Protein AF-A0A7M7IT68-F1 (afdb_monomer_lite)

Foldseek 3Di:
DDQDDDDDQDPDLVVNVVVLVVLLVLLVVLLVLLVVVLVVVCVVCVCPDLVNLLVLLLVVLCVPPNPVCCPPPVNVVVSVVSSVVSNVVVCVLCVVVVVLNVVSVVLNVVSVVLSVQSVVLVVCSVPDVPVSSVSSVVSSVVSSVSSVVSVVSVVVNVVSVCVSVVVLPDDDDDDDDDDDDPDCVPPPPPDDDPSVVSVVVVVVVVVVVVVVVVPD

Structure (mmCIF, N/CA/C/O backbone):
data_AF-A0A7M7IT68-F1
#
_entry.id   AF-A0A7M7IT68-F1
#
loop_
_atom_site.group_PDB
_atom_site.id
_atom_site.type_symbol
_atom_site.label_atom_id
_atom_site.label_alt_id
_atom_site.label_comp_id
_atom_site.label_asym_id
_atom_site.label_entity_id
_atom_site.label_seq_id
_atom_site.pdbx_PDB_ins_code
_atom_site.Cartn_x
_atom_site.Cartn_y
_atom_site.Cartn_z
_atom_site.occupancy
_atom_site.B_iso_or_equiv
_atom_site.auth_seq_id
_atom_site.auth_comp_id
_atom_site.auth_asym_id
_atom_site.auth_atom_id
_atom_site.pdbx_PDB_model_num
ATOM 1 N N . MET A 1 1 ? 20.244 3.043 3.346 1.00 40.31 1 MET A N 1
ATOM 2 C CA . MET A 1 1 ? 20.195 2.829 1.882 1.00 40.31 1 MET A CA 1
ATOM 3 C C . MET A 1 1 ? 20.513 4.163 1.219 1.00 40.31 1 MET A C 1
ATOM 5 O O . MET A 1 1 ? 19.883 5.150 1.569 1.00 40.31 1 MET A O 1
ATOM 9 N N . GLY A 1 2 ? 21.568 4.239 0.402 1.00 39.88 2 GLY A N 1
ATOM 10 C CA . GLY A 1 2 ? 22.087 5.508 -0.129 1.00 39.88 2 GLY A CA 1
ATOM 11 C C . GLY A 1 2 ? 21.119 6.202 -1.092 1.00 39.88 2 GLY A C 1
ATOM 12 O O . GLY A 1 2 ? 20.394 5.538 -1.829 1.00 39.88 2 GLY A O 1
ATOM 13 N N . GLN A 1 3 ? 21.121 7.539 -1.100 1.00 41.72 3 GLN A N 1
ATOM 14 C CA . GLN A 1 3 ? 20.363 8.338 -2.065 1.00 41.72 3 GLN A CA 1
ATOM 15 C C . GLN A 1 3 ? 20.833 8.008 -3.489 1.00 41.72 3 GLN A C 1
ATOM 17 O O . GLN A 1 3 ? 21.900 8.440 -3.921 1.00 41.72 3 GLN A O 1
ATOM 22 N N . GLN A 1 4 ? 20.039 7.233 -4.227 1.00 53.50 4 GLN A N 1
ATOM 23 C CA . GLN A 1 4 ? 20.324 6.911 -5.623 1.00 53.50 4 GLN A CA 1
ATOM 24 C C . GLN A 1 4 ? 19.946 8.106 -6.503 1.00 53.50 4 GLN A C 1
ATOM 26 O O . GLN A 1 4 ? 18.771 8.396 -6.736 1.00 53.50 4 GLN A O 1
ATOM 31 N N . GLN A 1 5 ? 20.960 8.833 -6.971 1.00 55.69 5 GLN A N 1
ATOM 32 C CA . GLN A 1 5 ? 20.791 9.878 -7.975 1.00 55.69 5 GLN A CA 1
ATOM 33 C C . GLN A 1 5 ? 20.605 9.249 -9.358 1.00 55.69 5 GLN A C 1
ATOM 35 O O . GLN A 1 5 ? 21.305 8.312 -9.742 1.00 55.69 5 GLN A O 1
ATOM 40 N N . VAL A 1 6 ? 19.667 9.792 -10.136 1.00 64.56 6 VAL A N 1
ATOM 41 C CA . VAL A 1 6 ? 19.455 9.374 -11.523 1.00 64.56 6 VAL A CA 1
ATOM 42 C C . VAL A 1 6 ? 20.652 9.827 -12.358 1.00 64.56 6 VAL A C 1
ATOM 44 O O . VAL A 1 6 ? 20.757 10.998 -12.715 1.00 64.56 6 VAL A O 1
ATOM 47 N N . GLY A 1 7 ? 21.557 8.902 -12.683 1.00 70.81 7 GLY A N 1
ATOM 48 C CA . GLY A 1 7 ? 22.684 9.176 -13.579 1.00 70.81 7 GLY A CA 1
ATOM 49 C C . GLY A 1 7 ? 22.231 9.553 -14.997 1.00 70.81 7 GLY A C 1
ATOM 50 O O . GLY A 1 7 ? 21.083 9.307 -15.390 1.00 70.81 7 GLY A O 1
ATOM 51 N N . ARG A 1 8 ? 23.135 10.126 -15.801 1.00 80.31 8 ARG A N 1
ATOM 52 C CA . ARG A 1 8 ? 22.870 10.472 -17.211 1.00 80.31 8 ARG A CA 1
ATOM 53 C C . ARG A 1 8 ? 22.383 9.241 -17.993 1.00 80.31 8 ARG A C 1
ATOM 55 O O . ARG A 1 8 ? 22.821 8.127 -17.731 1.00 80.31 8 ARG A O 1
ATOM 62 N N . MET A 1 9 ? 21.469 9.439 -18.948 1.00 84.19 9 MET A N 1
ATOM 63 C CA . MET A 1 9 ? 20.990 8.355 -19.817 1.00 84.19 9 MET A CA 1
ATOM 64 C C . MET A 1 9 ? 22.173 7.730 -20.583 1.00 84.19 9 MET A C 1
ATOM 66 O O . MET A 1 9 ? 22.891 8.486 -21.248 1.00 84.19 9 MET A O 1
ATOM 70 N N . PRO A 1 10 ? 22.372 6.398 -20.533 1.00 83.62 10 PRO A N 1
ATOM 71 C CA . PRO A 1 10 ? 23.455 5.741 -21.259 1.00 83.62 10 PRO A CA 1
ATOM 72 C C . PRO A 1 10 ? 23.359 5.976 -22.766 1.00 83.62 10 PRO A C 1
ATOM 74 O O . PRO A 1 10 ? 22.265 5.940 -23.328 1.00 83.62 10 PRO A O 1
ATOM 77 N N . GLN A 1 11 ? 24.489 6.221 -23.434 1.00 79.69 11 GLN A N 1
ATOM 78 C CA . GLN A 1 11 ? 24.533 6.468 -24.884 1.00 79.69 11 GLN A CA 1
ATOM 7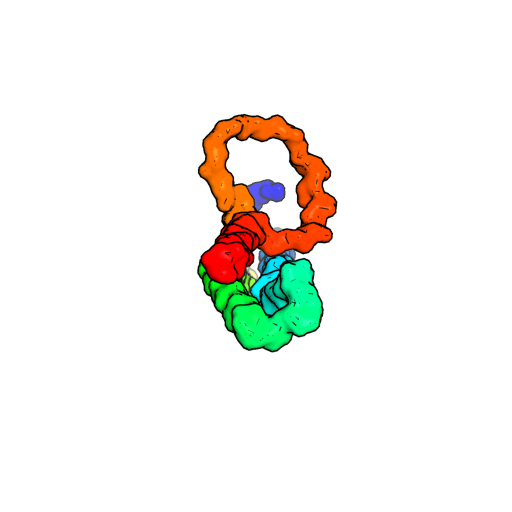9 C C . GLN A 1 11 ? 24.634 5.179 -25.704 1.00 79.69 11 GLN A C 1
ATOM 81 O O . GLN A 1 11 ? 24.017 5.085 -26.764 1.00 79.69 11 GLN A O 1
ATOM 86 N N . ASN A 1 12 ? 25.303 4.162 -25.170 1.00 84.19 12 ASN A N 1
ATOM 87 C CA . ASN A 1 12 ? 25.552 2.901 -25.863 1.00 84.19 12 ASN A CA 1
ATOM 88 C C . ASN A 1 12 ? 24.394 1.918 -25.637 1.00 84.19 12 ASN A C 1
ATOM 90 O O . ASN A 1 12 ? 23.742 1.956 -24.593 1.00 84.19 12 ASN A O 1
ATOM 94 N N . SER A 1 13 ? 24.132 1.044 -26.611 1.00 81.25 13 SER A N 1
ATOM 95 C CA . SER A 1 13 ? 23.022 0.078 -26.580 1.00 81.25 13 SER A CA 1
ATOM 96 C C . SER A 1 13 ? 23.133 -0.927 -25.430 1.00 81.25 13 SER A C 1
ATOM 98 O O . SER A 1 13 ? 22.141 -1.188 -24.755 1.00 81.25 13 SER A O 1
ATOM 100 N N . GLU A 1 14 ? 24.333 -1.441 -25.176 1.00 84.69 14 GLU A N 1
ATOM 101 C CA . GLU A 1 14 ? 24.611 -2.393 -24.095 1.00 84.69 14 GLU A CA 1
ATOM 102 C C . GLU A 1 14 ? 24.388 -1.768 -22.711 1.00 84.69 14 GLU A C 1
ATOM 104 O O . GLU A 1 14 ? 23.575 -2.253 -21.929 1.00 84.69 14 GLU A O 1
ATOM 109 N N . ALA A 1 15 ? 24.984 -0.601 -22.454 1.00 86.25 15 ALA A N 1
ATOM 110 C CA . ALA A 1 15 ? 24.785 0.131 -21.201 1.00 86.25 15 ALA A CA 1
ATOM 111 C C . ALA A 1 15 ? 23.318 0.563 -20.988 1.00 86.25 15 ALA A C 1
ATOM 113 O O . ALA A 1 15 ? 22.825 0.625 -19.862 1.00 86.25 15 ALA A O 1
ATOM 114 N N . LEU A 1 16 ? 22.590 0.859 -22.071 1.00 86.81 16 LEU A N 1
ATOM 115 C CA . LEU A 1 16 ? 21.158 1.154 -22.014 1.00 86.81 16 LEU A CA 1
ATOM 116 C C . LEU A 1 16 ? 20.341 -0.077 -21.591 1.00 86.81 16 LEU A C 1
ATOM 118 O O . LEU A 1 16 ? 19.322 0.068 -20.915 1.00 86.81 16 LEU A O 1
ATOM 122 N N . TYR A 1 17 ? 20.792 -1.274 -21.964 1.00 85.12 17 TYR A N 1
ATOM 123 C CA . TYR A 1 17 ? 20.152 -2.530 -21.597 1.00 85.12 17 TYR A CA 1
ATOM 124 C C . TYR A 1 17 ? 20.413 -2.921 -20.139 1.00 85.12 17 TYR A C 1
ATOM 126 O O . TYR A 1 17 ? 19.484 -3.321 -19.434 1.00 85.12 17 TYR A O 1
ATOM 134 N N . GLU A 1 18 ? 21.638 -2.736 -19.657 1.00 89.62 18 GLU A N 1
ATOM 135 C CA . GLU A 1 18 ? 21.957 -2.911 -18.237 1.00 89.62 18 GLU A CA 1
ATOM 136 C C . GLU A 1 18 ? 21.134 -1.969 -17.356 1.00 89.62 18 GLU A C 1
ATOM 138 O O . GLU A 1 18 ? 20.541 -2.391 -16.361 1.00 89.62 18 GLU A O 1
ATOM 143 N N . GLU A 1 19 ? 21.023 -0.699 -17.756 1.00 90.69 19 GLU A N 1
ATOM 144 C CA . GLU A 1 19 ? 20.200 0.269 -17.035 1.00 90.69 19 GLU A CA 1
ATOM 145 C C . GLU A 1 19 ? 18.711 -0.096 -17.102 1.00 90.69 19 GLU A C 1
ATOM 147 O O . GLU A 1 19 ? 17.998 0.084 -16.116 1.00 90.69 19 GLU A O 1
ATOM 152 N N . TRP A 1 20 ? 18.222 -0.657 -18.215 1.00 91.94 20 TRP A N 1
ATOM 153 C CA . TRP A 1 20 ? 16.855 -1.185 -18.293 1.00 91.94 20 TRP A CA 1
ATOM 154 C C . TRP A 1 20 ? 16.610 -2.306 -17.285 1.00 91.94 20 TRP A C 1
ATOM 156 O O . TRP A 1 20 ? 15.636 -2.222 -16.536 1.00 91.94 20 TRP A O 1
ATOM 166 N N . ARG A 1 21 ? 17.510 -3.294 -17.191 1.00 91.38 21 ARG A N 1
ATOM 167 C CA . ARG A 1 21 ? 17.409 -4.370 -16.188 1.00 91.38 21 ARG A CA 1
ATOM 168 C C . ARG A 1 21 ? 17.412 -3.812 -14.766 1.00 91.38 21 ARG A C 1
ATOM 170 O O . ARG A 1 21 ? 16.607 -4.230 -13.938 1.00 91.38 21 ARG A O 1
ATOM 177 N N . ARG A 1 22 ? 18.274 -2.830 -14.491 1.00 92.94 22 ARG A N 1
ATOM 178 C CA . ARG A 1 22 ? 18.351 -2.170 -13.182 1.00 92.94 22 ARG A CA 1
ATOM 179 C C . ARG A 1 22 ? 17.056 -1.436 -12.829 1.00 92.94 22 ARG A C 1
ATOM 181 O O . ARG A 1 22 ? 16.539 -1.585 -11.728 1.00 92.94 22 ARG A O 1
ATOM 188 N N . VAL A 1 23 ? 16.499 -0.680 -13.773 1.00 93.69 23 VAL A N 1
ATOM 189 C CA . VAL A 1 23 ? 15.226 0.033 -13.585 1.00 93.69 23 VAL A CA 1
ATOM 190 C C . VAL A 1 23 ? 14.055 -0.934 -13.438 1.00 93.69 23 VAL A C 1
ATOM 192 O O . VAL A 1 23 ? 13.145 -0.664 -12.657 1.00 93.69 23 VAL A O 1
ATOM 195 N N . LEU A 1 24 ? 14.075 -2.063 -14.146 1.00 94.25 24 LEU A N 1
ATOM 196 C CA . LEU A 1 24 ? 13.080 -3.117 -13.983 1.00 94.25 24 LEU A CA 1
ATOM 197 C C . LEU A 1 24 ? 13.146 -3.730 -12.577 1.00 94.25 24 LEU A C 1
ATOM 199 O O . LEU A 1 24 ? 12.108 -3.870 -11.934 1.00 94.25 24 LEU A O 1
ATOM 203 N N . HIS A 1 25 ? 14.351 -4.007 -12.072 1.00 94.56 25 HIS A N 1
ATOM 204 C CA . HIS A 1 25 ? 14.564 -4.470 -10.700 1.00 94.56 25 HIS A CA 1
ATOM 205 C C . HIS A 1 25 ? 14.023 -3.470 -9.669 1.00 94.56 25 HIS A C 1
ATOM 207 O O . HIS A 1 25 ? 13.220 -3.837 -8.818 1.00 94.56 25 HIS A O 1
ATOM 213 N N . TRP A 1 26 ? 14.365 -2.187 -9.790 1.00 94.62 26 TRP A N 1
ATOM 214 C CA . TRP A 1 26 ? 13.827 -1.148 -8.906 1.00 94.62 26 TRP A CA 1
ATOM 215 C C . TRP A 1 26 ? 12.315 -0.992 -9.001 1.00 94.62 26 TRP A C 1
ATOM 217 O O . TRP A 1 26 ? 11.647 -0.725 -8.007 1.00 94.62 26 TRP A O 1
ATOM 227 N N . SER A 1 27 ? 11.755 -1.158 -10.195 1.00 94.75 27 SER A N 1
ATOM 228 C CA . SER A 1 27 ? 10.309 -1.165 -10.362 1.00 94.75 27 SER A CA 1
ATOM 229 C C . SER A 1 27 ? 9.660 -2.316 -9.595 1.00 94.75 27 SER A C 1
ATOM 231 O O . SER A 1 27 ? 8.569 -2.116 -9.071 1.00 94.75 27 SER A O 1
ATOM 233 N N . ALA A 1 28 ? 10.290 -3.492 -9.551 1.00 94.69 28 ALA A N 1
ATOM 234 C CA . ALA A 1 28 ? 9.817 -4.621 -8.754 1.00 94.69 28 ALA A CA 1
ATOM 235 C C . ALA A 1 28 ? 9.994 -4.362 -7.249 1.00 94.69 28 ALA A C 1
ATOM 237 O O . ALA A 1 28 ? 9.111 -4.687 -6.467 1.00 94.69 28 ALA A O 1
ATOM 238 N N . GLU A 1 29 ? 11.077 -3.698 -6.840 1.00 93.94 29 GLU A N 1
ATOM 239 C CA . GLU A 1 29 ? 11.296 -3.309 -5.441 1.00 93.94 29 GLU A CA 1
ATOM 240 C C . GLU A 1 29 ? 10.216 -2.346 -4.925 1.00 93.94 29 GLU A C 1
ATOM 242 O O . GLU A 1 29 ? 9.766 -2.472 -3.788 1.00 93.94 29 GLU A O 1
ATOM 247 N N . VAL A 1 30 ? 9.761 -1.396 -5.751 1.00 93.06 30 VAL A N 1
ATOM 248 C CA . VAL A 1 30 ? 8.626 -0.529 -5.390 1.00 93.06 30 VAL A CA 1
ATOM 249 C C . VAL A 1 30 ? 7.366 -1.359 -5.140 1.00 93.06 30 VAL A C 1
ATOM 251 O O . VAL A 1 30 ? 6.699 -1.099 -4.146 1.00 93.06 30 VAL A O 1
ATOM 254 N N . LEU A 1 31 ? 7.070 -2.341 -6.001 1.00 93.88 31 LEU A N 1
ATOM 255 C CA . LEU A 1 31 ? 5.903 -3.220 -5.853 1.00 93.88 31 LEU A CA 1
ATOM 256 C C . LEU A 1 31 ? 5.986 -4.073 -4.585 1.00 93.88 31 LEU A C 1
ATOM 258 O O . LEU A 1 31 ? 5.043 -4.091 -3.805 1.00 93.88 31 LEU A O 1
ATOM 262 N N . ALA A 1 32 ? 7.137 -4.699 -4.330 1.00 91.81 32 ALA A N 1
ATOM 263 C CA . ALA A 1 32 ? 7.341 -5.499 -3.124 1.00 91.81 32 ALA A CA 1
ATOM 264 C C . ALA A 1 32 ? 7.109 -4.669 -1.850 1.00 91.81 32 ALA A C 1
ATOM 266 O O . ALA A 1 32 ? 6.388 -5.086 -0.956 1.00 91.81 32 ALA A O 1
ATOM 267 N N . ARG A 1 33 ? 7.639 -3.439 -1.800 1.00 90.12 33 ARG A N 1
ATOM 268 C CA . ARG A 1 33 ? 7.446 -2.547 -0.645 1.00 90.12 33 ARG A CA 1
ATOM 269 C C . ARG A 1 33 ? 5.994 -2.112 -0.450 1.00 90.12 33 ARG A C 1
ATOM 271 O O . ARG A 1 33 ? 5.603 -1.854 0.685 1.00 90.12 33 ARG A O 1
ATOM 278 N N . THR A 1 34 ? 5.230 -1.934 -1.529 1.00 88.44 34 THR A N 1
ATOM 279 C CA . THR A 1 34 ? 3.803 -1.608 -1.410 1.00 88.44 34 THR A CA 1
ATOM 280 C C . THR A 1 34 ? 3.000 -2.820 -0.953 1.00 88.44 34 THR A C 1
ATOM 282 O O . THR A 1 34 ? 2.157 -2.663 -0.080 1.00 88.44 34 THR A O 1
ATOM 285 N N . ASP A 1 35 ? 3.314 -4.016 -1.455 1.00 84.69 35 ASP A N 1
ATOM 286 C CA . ASP A 1 35 ? 2.642 -5.259 -1.059 1.00 84.69 35 ASP A CA 1
ATOM 287 C C . ASP A 1 35 ? 2.925 -5.611 0.412 1.00 84.69 35 ASP A C 1
ATOM 289 O O . ASP A 1 35 ? 2.001 -5.912 1.165 1.00 84.69 35 ASP A O 1
ATOM 293 N N . ASP A 1 36 ? 4.177 -5.477 0.860 1.00 82.81 36 ASP A N 1
ATOM 294 C CA . ASP A 1 36 ? 4.550 -5.669 2.267 1.00 82.81 36 ASP A CA 1
ATOM 295 C C . ASP A 1 36 ? 3.780 -4.713 3.193 1.00 82.81 36 ASP A C 1
ATOM 297 O O . ASP A 1 36 ? 3.364 -5.098 4.285 1.00 82.81 36 ASP A O 1
ATOM 301 N N . ASN A 1 37 ? 3.567 -3.461 2.764 1.00 79.00 37 ASN A N 1
ATOM 302 C CA . ASN A 1 37 ? 2.818 -2.489 3.556 1.00 79.00 37 ASN A CA 1
ATOM 303 C C . ASN A 1 37 ? 1.337 -2.863 3.683 1.00 79.00 37 ASN A C 1
ATOM 305 O O . ASN A 1 37 ? 0.792 -2.708 4.772 1.00 79.00 37 ASN A O 1
ATOM 309 N N . ILE A 1 38 ? 0.721 -3.374 2.612 1.00 72.25 38 ILE A N 1
ATOM 310 C CA . ILE A 1 38 ? -0.665 -3.862 2.628 1.00 72.25 38 ILE A CA 1
ATOM 311 C C . ILE A 1 38 ? -0.797 -5.009 3.637 1.00 72.25 38 ILE A C 1
ATOM 313 O O . ILE A 1 38 ? -1.638 -4.952 4.529 1.00 72.25 38 ILE A O 1
ATOM 317 N N . LEU A 1 39 ? 0.098 -5.999 3.571 1.00 67.69 39 LEU A N 1
ATOM 318 C CA . LEU A 1 39 ? 0.079 -7.146 4.486 1.00 67.69 39 LEU A CA 1
ATOM 319 C C . LEU A 1 39 ? 0.290 -6.742 5.954 1.00 67.69 39 LEU A C 1
ATOM 321 O O . LEU A 1 39 ? -0.351 -7.285 6.857 1.00 67.69 39 LEU A O 1
ATOM 325 N N . GLU A 1 40 ? 1.196 -5.797 6.214 1.00 75.00 40 GLU A N 1
ATOM 326 C CA . GLU A 1 40 ? 1.436 -5.294 7.569 1.00 75.00 40 GLU A CA 1
ATOM 327 C C . GLU A 1 40 ? 0.241 -4.486 8.101 1.00 75.00 40 GLU A C 1
ATOM 329 O O . GLU A 1 40 ? -0.034 -4.519 9.301 1.00 75.00 40 GLU A O 1
ATOM 334 N N . GLU A 1 41 ? -0.464 -3.753 7.236 1.00 73.94 41 GLU A N 1
ATOM 335 C CA . GLU A 1 41 ? -1.636 -2.966 7.622 1.00 73.94 41 GLU A CA 1
ATOM 336 C C . GLU A 1 41 ? -2.841 -3.847 7.949 1.00 73.94 41 GLU A C 1
ATOM 338 O O . GLU A 1 41 ? -3.399 -3.690 9.039 1.00 73.94 41 GLU A O 1
ATOM 343 N N . ASP A 1 42 ? -3.142 -4.838 7.103 1.00 68.38 42 ASP A N 1
ATOM 344 C CA . ASP A 1 42 ? -4.204 -5.820 7.351 1.00 68.38 42 ASP A CA 1
ATOM 345 C C . ASP A 1 42 ? -3.995 -6.501 8.716 1.00 68.38 42 ASP A C 1
ATOM 347 O O . ASP A 1 42 ? -4.906 -6.594 9.545 1.00 68.38 42 ASP A O 1
ATOM 351 N N . SER A 1 43 ? -2.752 -6.905 9.002 1.00 71.44 43 SER A N 1
ATOM 352 C CA . SER A 1 43 ? -2.362 -7.479 10.293 1.00 71.44 43 SER A CA 1
ATOM 353 C C . SER A 1 43 ? -2.528 -6.484 11.450 1.00 71.44 43 SER A C 1
ATOM 355 O O . SER A 1 43 ? -3.131 -6.810 12.474 1.00 71.44 43 SER A O 1
ATOM 357 N N . PHE A 1 44 ? -2.064 -5.241 11.286 1.00 72.25 44 PHE A N 1
ATOM 358 C CA . PHE A 1 44 ? -2.175 -4.198 12.310 1.00 72.25 44 PHE A CA 1
ATOM 359 C C . PHE A 1 44 ? -3.632 -3.844 12.647 1.00 72.25 44 PHE A C 1
ATOM 361 O O . PHE A 1 44 ? -3.934 -3.524 13.800 1.00 72.25 44 PHE A O 1
ATOM 368 N N . LEU A 1 45 ? -4.536 -3.880 11.663 1.00 69.12 45 LEU A N 1
ATOM 369 C CA . LEU A 1 45 ? -5.951 -3.549 11.841 1.00 69.12 45 LEU A CA 1
ATOM 370 C C . LEU A 1 45 ? -6.813 -4.711 12.338 1.00 69.12 45 LEU A C 1
ATOM 372 O O . LEU A 1 45 ? -7.877 -4.456 12.908 1.00 69.12 45 LEU A O 1
ATOM 376 N N . THR A 1 46 ? -6.355 -5.954 12.189 1.00 69.12 46 THR A N 1
ATOM 377 C CA . THR A 1 46 ? -7.111 -7.154 12.586 1.00 69.12 46 THR A CA 1
ATOM 378 C C . THR A 1 46 ? -7.569 -7.100 14.051 1.00 69.12 46 THR A C 1
ATOM 380 O O . THR A 1 46 ? -8.695 -7.465 14.374 1.00 69.12 46 THR A O 1
ATOM 383 N N . ASP A 1 47 ? -6.758 -6.554 14.959 1.00 67.75 47 ASP A N 1
ATOM 384 C CA . ASP A 1 47 ? -7.093 -6.470 16.392 1.00 67.75 47 ASP A CA 1
ATOM 385 C C . ASP A 1 47 ? -8.246 -5.513 16.746 1.00 67.75 47 ASP A C 1
ATOM 387 O O . ASP A 1 47 ? -8.668 -5.434 17.916 1.00 67.75 47 ASP A O 1
ATOM 391 N N . TYR A 1 48 ? -8.726 -4.770 15.752 1.00 69.25 48 TYR A N 1
ATOM 392 C CA . TYR A 1 48 ? -9.627 -3.630 15.882 1.00 69.25 48 TYR A CA 1
ATOM 393 C C . TYR A 1 48 ? -10.861 -3.731 15.003 1.00 69.25 48 TYR A C 1
ATOM 395 O O . TYR A 1 48 ? -11.613 -2.760 14.875 1.00 69.25 48 TYR A O 1
ATOM 403 N N . ASP A 1 49 ? -11.082 -4.906 14.424 1.00 73.12 49 ASP A N 1
ATOM 404 C CA . ASP A 1 49 ? -12.329 -5.202 13.757 1.00 73.12 49 ASP A CA 1
ATOM 405 C C . ASP A 1 49 ? -13.521 -5.115 14.746 1.00 73.12 49 ASP A C 1
ATOM 407 O O . ASP A 1 49 ? -13.395 -5.134 15.982 1.00 73.12 49 ASP A O 1
ATOM 411 N N . CYS A 1 50 ? -14.723 -4.977 14.190 1.00 76.50 50 CYS A N 1
ATOM 412 C CA . CYS A 1 50 ? -15.944 -4.822 14.977 1.00 76.50 50 CYS A CA 1
ATOM 413 C C . CYS A 1 50 ? -16.268 -6.036 15.865 1.00 76.50 50 CYS A C 1
ATOM 415 O O . CYS A 1 50 ? -16.984 -5.860 16.861 1.00 76.50 50 CYS A O 1
ATOM 417 N N . GLU A 1 51 ? -15.787 -7.225 15.498 1.00 83.62 51 GLU A N 1
ATOM 418 C CA . GLU A 1 51 ? -16.074 -8.509 16.144 1.00 83.62 51 GLU A CA 1
ATOM 419 C C . GLU A 1 51 ? -15.152 -8.728 17.349 1.00 83.62 51 GLU A C 1
ATOM 421 O O . GLU A 1 51 ? -15.622 -9.019 18.444 1.00 83.62 51 GLU A O 1
ATOM 426 N N . LYS A 1 52 ? -13.856 -8.459 17.204 1.00 81.94 52 LYS A N 1
ATOM 427 C CA . LYS A 1 52 ? -12.838 -8.436 18.255 1.00 81.94 52 LYS A CA 1
ATOM 428 C C . LYS A 1 52 ? -13.124 -7.354 19.279 1.00 81.94 52 LYS A C 1
ATOM 430 O O . LYS A 1 52 ? -12.956 -7.604 20.469 1.00 81.94 52 LYS A O 1
ATOM 435 N N . ILE A 1 53 ? -13.578 -6.167 18.860 1.00 82.31 53 ILE A N 1
ATOM 436 C CA . ILE A 1 53 ? -14.050 -5.146 19.810 1.00 82.31 53 ILE A CA 1
ATOM 437 C C . ILE A 1 53 ? -15.246 -5.681 20.603 1.00 82.31 53 ILE A C 1
ATOM 439 O O . ILE A 1 53 ? -15.288 -5.490 21.815 1.00 82.31 53 ILE A O 1
ATOM 443 N N . ALA A 1 54 ? -16.204 -6.342 19.946 1.00 85.81 54 ALA A N 1
ATOM 444 C CA . ALA A 1 54 ? -17.363 -6.901 20.636 1.00 85.81 54 ALA A CA 1
ATOM 445 C C . ALA A 1 54 ? -16.945 -7.973 21.650 1.00 85.81 54 ALA A C 1
ATOM 447 O O . ALA A 1 54 ? -17.257 -7.811 22.825 1.00 85.81 54 ALA A O 1
ATOM 448 N N . ALA A 1 55 ? -16.150 -8.958 21.224 1.00 87.06 55 ALA A N 1
ATOM 449 C CA . ALA A 1 55 ? -15.632 -10.023 22.077 1.00 87.06 55 ALA A CA 1
ATOM 450 C C . ALA A 1 55 ? -14.851 -9.473 23.280 1.00 87.06 55 ALA A C 1
ATOM 452 O O . ALA A 1 55 ? -15.112 -9.861 24.409 1.00 87.06 55 ALA A O 1
ATOM 453 N N . LYS A 1 56 ? -13.971 -8.482 23.074 1.00 85.00 56 LYS A N 1
ATOM 454 C CA . LYS A 1 56 ? -13.222 -7.839 24.171 1.00 85.00 56 LYS A CA 1
ATOM 455 C C . LYS A 1 56 ? -14.137 -7.155 25.188 1.00 85.00 56 LYS A C 1
ATOM 457 O O . LYS A 1 56 ? -13.835 -7.171 26.377 1.00 85.00 56 LYS A O 1
ATOM 462 N N . VAL A 1 57 ? -15.214 -6.508 2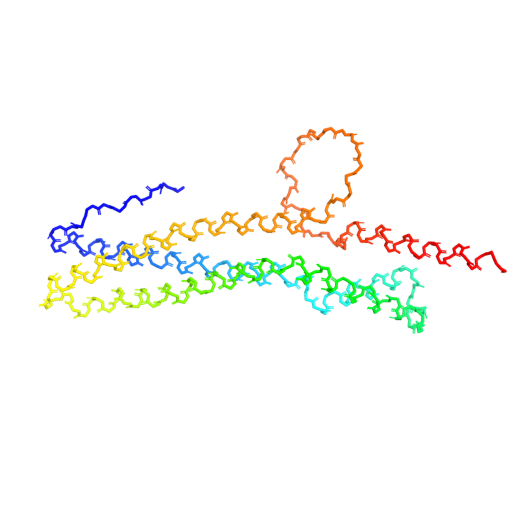4.733 1.00 85.75 57 VAL A N 1
ATOM 463 C CA . VAL A 1 57 ? -16.177 -5.862 25.638 1.00 85.75 57 VAL A CA 1
ATOM 464 C C . VAL A 1 57 ? -17.033 -6.899 26.359 1.00 85.75 57 VAL A C 1
ATOM 466 O O . VAL A 1 57 ? -17.330 -6.701 27.532 1.00 85.75 57 VAL A O 1
ATOM 469 N N . ASP A 1 58 ? -17.396 -7.994 25.695 1.00 86.12 58 ASP A N 1
ATOM 470 C CA . ASP A 1 58 ? -18.177 -9.077 26.296 1.00 86.12 58 ASP A CA 1
ATOM 471 C C . ASP A 1 58 ? -17.362 -9.826 27.357 1.00 86.12 58 ASP A C 1
ATOM 473 O O . ASP A 1 58 ? -17.818 -9.959 28.492 1.00 86.12 58 ASP A O 1
ATOM 477 N N . ASP A 1 59 ? -16.112 -10.181 27.051 1.00 86.25 59 ASP A N 1
ATOM 478 C CA . ASP A 1 59 ? -15.176 -10.771 28.013 1.00 86.25 59 ASP A CA 1
ATOM 479 C C . ASP A 1 59 ? -14.949 -9.840 29.213 1.00 86.25 59 ASP A C 1
ATOM 481 O O . ASP A 1 59 ? -14.964 -10.270 30.367 1.00 86.25 59 ASP A O 1
ATOM 485 N N . TRP A 1 60 ? -14.770 -8.539 28.957 1.00 87.69 60 TRP A N 1
ATOM 486 C CA . TRP A 1 60 ? -14.641 -7.537 30.015 1.00 87.69 60 TRP A CA 1
ATOM 487 C C . TRP A 1 60 ? -15.905 -7.444 30.873 1.00 87.69 60 TRP A C 1
ATOM 489 O O . TRP A 1 60 ? -15.806 -7.366 32.098 1.00 87.69 60 TRP A O 1
ATOM 499 N N . LEU A 1 61 ? -17.091 -7.476 30.260 1.00 84.12 61 LEU A N 1
ATOM 500 C CA . LEU A 1 61 ? -18.350 -7.437 30.994 1.00 84.12 61 LEU A CA 1
ATOM 501 C C . LEU A 1 61 ? -18.456 -8.649 31.925 1.00 84.12 61 LEU A C 1
ATOM 503 O O . LEU A 1 61 ? -18.691 -8.475 33.121 1.00 84.12 61 LEU A O 1
ATOM 507 N N . VAL A 1 62 ? -18.197 -9.851 31.403 1.00 85.44 62 VAL A N 1
ATOM 508 C CA . VAL A 1 62 ? -18.193 -11.099 32.179 1.00 85.44 62 VAL A CA 1
ATOM 509 C C . VAL A 1 62 ? -17.208 -11.024 33.347 1.00 85.44 62 VAL A C 1
ATOM 511 O O . VAL A 1 62 ? -17.559 -11.400 34.463 1.00 85.44 62 VAL A O 1
ATOM 514 N N . GLN A 1 63 ? -16.008 -10.475 33.148 1.00 83.25 63 GLN A N 1
ATOM 515 C CA . GLN A 1 63 ? -15.026 -10.311 34.229 1.00 83.25 63 GLN A CA 1
ATOM 516 C C . GLN A 1 63 ? -15.489 -9.347 35.332 1.00 83.25 63 GLN A C 1
ATOM 518 O O . GLN A 1 63 ? -15.139 -9.530 36.497 1.00 83.25 63 GLN A O 1
ATOM 523 N N . VAL A 1 64 ? -16.255 -8.309 34.986 1.00 80.56 64 VAL A N 1
ATOM 524 C CA . VAL A 1 64 ? -16.674 -7.264 35.934 1.00 80.56 64 VAL A CA 1
ATOM 525 C C . VAL A 1 64 ? -17.935 -7.646 36.709 1.00 80.56 64 VAL A C 1
ATOM 527 O O . VAL A 1 64 ? -18.036 -7.335 37.902 1.00 80.56 64 VAL A O 1
ATOM 530 N N . VAL A 1 65 ? -18.914 -8.268 36.046 1.00 80.00 65 VAL A N 1
ATOM 531 C CA . VAL A 1 65 ? -20.224 -8.572 36.651 1.00 80.00 65 VAL A CA 1
ATOM 532 C C . VAL A 1 65 ? -20.469 -10.062 36.885 1.00 80.00 65 VAL A C 1
ATOM 534 O O . VAL A 1 65 ? -21.347 -10.398 37.669 1.00 80.00 65 VAL A O 1
ATOM 537 N N . GLY A 1 66 ? -19.660 -10.945 36.299 1.00 82.50 66 GLY A N 1
ATOM 538 C CA . GLY A 1 66 ? -19.866 -12.393 36.316 1.00 82.50 66 GLY A CA 1
ATOM 539 C C . GLY A 1 66 ? -20.826 -12.859 35.217 1.00 82.50 66 GLY A C 1
ATOM 540 O O . GLY A 1 66 ? -21.702 -12.111 34.784 1.00 82.50 66 GLY A O 1
ATOM 541 N N . GLU A 1 67 ? -20.681 -14.112 34.776 1.00 82.75 67 GLU A N 1
ATOM 542 C CA . GLU A 1 67 ? -21.482 -14.694 33.681 1.00 82.75 67 GLU A CA 1
ATOM 543 C C . GLU A 1 67 ? -22.992 -14.602 33.934 1.00 82.75 67 GLU A C 1
ATOM 545 O O . GLU A 1 67 ? -23.738 -14.188 33.054 1.00 82.75 67 GLU A O 1
ATOM 550 N N . ALA A 1 68 ? -23.439 -14.913 35.155 1.00 80.12 68 ALA A N 1
ATOM 551 C CA . ALA A 1 68 ? -24.862 -14.936 35.506 1.00 80.12 68 ALA A CA 1
ATOM 552 C C . ALA A 1 68 ? -25.547 -13.562 35.394 1.00 80.12 68 ALA A C 1
ATOM 554 O O . ALA A 1 68 ? -26.751 -13.484 35.146 1.00 80.12 68 ALA A O 1
ATOM 555 N N . ASP A 1 69 ? -24.786 -12.481 35.575 1.00 79.12 69 ASP A N 1
ATOM 556 C CA . ASP A 1 69 ? -25.311 -11.121 35.533 1.00 79.12 69 ASP A CA 1
ATOM 557 C C . ASP A 1 69 ? -25.062 -10.437 34.185 1.00 79.12 69 ASP A C 1
ATOM 559 O O . ASP A 1 69 ? -25.783 -9.495 33.859 1.00 79.12 69 ASP A O 1
ATOM 563 N N . ALA A 1 70 ? -24.103 -10.899 33.377 1.00 81.69 70 ALA A N 1
ATOM 564 C CA . ALA A 1 70 ? -23.741 -10.280 32.099 1.00 81.69 70 ALA A CA 1
ATOM 565 C C . ALA A 1 70 ? -24.926 -10.176 31.119 1.00 81.69 70 ALA A C 1
ATOM 567 O O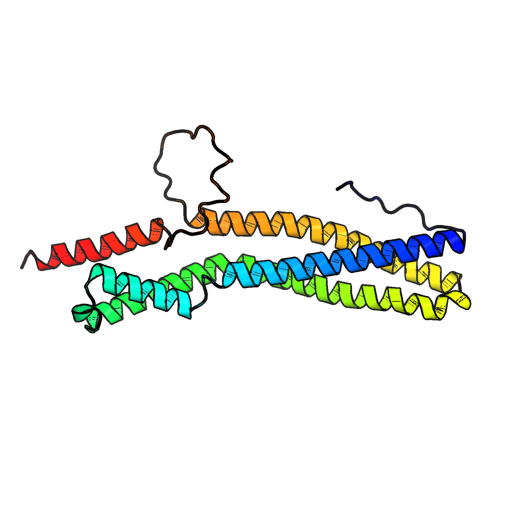 . ALA A 1 70 ? -25.037 -9.189 30.390 1.00 81.69 70 ALA A O 1
ATOM 568 N N . ASP A 1 71 ? -25.855 -11.131 31.157 1.00 85.69 71 ASP A N 1
ATOM 569 C CA . ASP A 1 71 ? -27.038 -11.157 30.287 1.00 85.69 71 ASP A CA 1
ATOM 570 C C . ASP A 1 71 ? -28.175 -10.237 30.751 1.00 85.69 71 ASP A C 1
ATOM 572 O O . ASP A 1 71 ? -29.168 -10.056 30.040 1.00 85.69 71 ASP A O 1
ATOM 576 N N . GLN A 1 72 ? -28.061 -9.606 31.926 1.00 86.81 72 GLN A N 1
ATOM 577 C CA . GLN A 1 72 ? -29.099 -8.681 32.368 1.00 86.81 72 GLN A CA 1
ATOM 578 C C . GLN A 1 72 ? -29.188 -7.475 31.411 1.00 86.81 72 GLN A C 1
ATOM 580 O O . GLN A 1 72 ? -28.160 -6.872 31.081 1.00 86.81 72 GLN A O 1
ATOM 585 N N . PRO A 1 73 ? -30.406 -7.017 31.044 1.00 88.88 73 PRO A N 1
ATOM 586 C CA . PRO A 1 73 ? -30.603 -5.963 30.042 1.00 88.88 73 PRO A CA 1
ATOM 587 C C . PRO A 1 73 ? -29.787 -4.687 30.289 1.00 88.88 73 PRO A C 1
ATOM 589 O O . PRO A 1 73 ? -29.229 -4.110 29.362 1.00 88.88 73 PRO A O 1
ATOM 592 N N . LYS A 1 74 ? -29.652 -4.280 31.557 1.00 85.50 74 LYS A N 1
ATOM 593 C CA . LYS A 1 74 ? -28.889 -3.088 31.965 1.00 85.50 74 LYS A CA 1
ATOM 594 C C . LYS A 1 74 ? -27.392 -3.175 31.624 1.00 85.50 74 LYS A C 1
ATOM 596 O O . LYS A 1 74 ? -26.763 -2.160 31.344 1.00 85.50 74 LYS A O 1
ATOM 601 N N . PHE A 1 75 ? -26.814 -4.374 31.686 1.00 83.06 75 PHE A N 1
ATOM 602 C CA . PHE A 1 75 ? -25.393 -4.615 31.448 1.00 83.06 75 PHE A CA 1
ATOM 603 C C . PHE A 1 75 ? -25.109 -4.824 29.962 1.00 83.06 75 PHE A C 1
ATOM 605 O O . PHE A 1 75 ? -24.114 -4.310 29.457 1.00 83.06 75 PHE A O 1
ATOM 612 N N . GLN A 1 76 ? -26.045 -5.442 29.242 1.00 86.62 76 GLN A N 1
ATOM 613 C CA . GLN A 1 76 ? -26.032 -5.487 27.781 1.00 86.62 76 GLN A CA 1
ATOM 614 C C . GLN A 1 76 ? -26.148 -4.090 27.159 1.00 86.62 76 GLN A C 1
ATOM 616 O O . GLN A 1 76 ? -25.430 -3.759 26.215 1.00 86.62 76 GLN A O 1
ATOM 621 N N . GLU A 1 77 ? -26.996 -3.219 27.712 1.00 86.25 77 GLU A N 1
ATOM 622 C CA . GLU A 1 77 ? -27.089 -1.826 27.272 1.00 86.25 77 GLU A CA 1
ATOM 623 C C . GLU A 1 77 ? -25.772 -1.066 27.501 1.00 86.25 77 GLU A C 1
ATOM 625 O O . GLU A 1 77 ? -25.284 -0.391 26.591 1.00 86.25 77 GLU A O 1
ATOM 630 N N . LEU A 1 78 ? -25.140 -1.245 28.666 1.00 84.31 78 LEU A N 1
ATOM 631 C CA . LEU A 1 78 ? -23.819 -0.684 28.957 1.00 84.31 78 LEU A CA 1
ATOM 632 C C . LEU A 1 78 ? -22.750 -1.203 27.983 1.00 84.31 78 LEU A C 1
ATOM 634 O O . LEU A 1 78 ? -22.000 -0.408 27.415 1.00 84.31 78 LEU A O 1
ATOM 638 N N . ALA A 1 79 ? -22.695 -2.514 27.745 1.00 84.00 79 ALA A N 1
ATOM 639 C CA . ALA A 1 79 ? -21.758 -3.111 26.799 1.00 84.00 79 ALA A CA 1
ATOM 640 C C . ALA A 1 79 ? -21.963 -2.561 25.386 1.00 84.00 79 ALA A C 1
ATOM 642 O O . ALA A 1 79 ? -20.992 -2.217 24.716 1.00 84.00 79 ALA A O 1
ATOM 643 N N . ASN A 1 80 ? -23.207 -2.380 24.944 1.00 87.06 80 ASN A N 1
ATOM 644 C CA . ASN A 1 80 ? -23.503 -1.779 23.646 1.00 87.06 80 ASN A CA 1
ATOM 645 C C . ASN A 1 80 ? -23.039 -0.319 23.553 1.00 87.06 80 ASN A C 1
ATOM 647 O O . ASN A 1 80 ? -22.467 0.072 22.533 1.00 87.06 80 ASN A O 1
ATOM 651 N N . GLN A 1 81 ? -23.211 0.477 24.612 1.00 85.56 81 GLN A N 1
ATOM 652 C CA . GLN A 1 81 ? -22.702 1.852 24.661 1.00 85.56 81 GLN A CA 1
ATOM 653 C C . GLN A 1 81 ? -21.169 1.893 24.605 1.00 85.56 81 GLN A C 1
ATOM 655 O O . GLN A 1 81 ? -20.597 2.686 23.849 1.00 85.56 81 GLN A O 1
ATOM 660 N N . VAL A 1 82 ? -20.500 1.005 25.346 1.00 83.00 82 VAL A N 1
ATOM 661 C CA . VAL A 1 82 ? -19.037 0.873 25.340 1.00 83.00 82 VAL A CA 1
ATOM 662 C C . VAL A 1 82 ? -18.547 0.425 23.961 1.00 83.00 82 VAL A C 1
ATOM 664 O O . VAL A 1 82 ? -17.690 1.096 23.388 1.00 83.00 82 VAL A O 1
ATOM 667 N N . LYS A 1 83 ? -19.142 -0.621 23.369 1.00 84.62 83 LYS A N 1
ATOM 668 C CA . LYS A 1 83 ? -18.850 -1.087 22.000 1.00 84.62 83 LYS A CA 1
ATOM 669 C C . LYS A 1 83 ? -19.007 0.047 20.991 1.00 84.62 83 LYS A C 1
ATOM 671 O O . LYS A 1 83 ? -18.112 0.269 20.179 1.00 84.62 83 LYS A O 1
ATOM 676 N N . TYR A 1 84 ? -20.114 0.790 21.046 1.00 85.75 84 TYR A N 1
ATOM 677 C CA . TYR A 1 84 ? -20.375 1.909 20.138 1.00 85.75 84 TYR A CA 1
ATOM 678 C C . TYR A 1 84 ? -19.313 3.007 20.261 1.00 85.75 84 TYR A C 1
ATOM 680 O O . TYR A 1 84 ? -18.751 3.444 19.255 1.00 85.75 84 TYR A O 1
ATOM 688 N N . LYS A 1 85 ? -19.000 3.435 21.488 1.00 83.12 85 LYS A N 1
ATOM 689 C CA . LYS A 1 85 ? -18.013 4.493 21.723 1.00 83.12 85 LYS A CA 1
ATOM 690 C C . LYS A 1 85 ? -16.601 4.043 21.354 1.00 83.12 85 LYS A C 1
ATOM 692 O O . LYS A 1 85 ? -15.901 4.793 20.684 1.00 83.12 85 LYS A O 1
ATOM 697 N N . MET A 1 86 ? -16.224 2.805 21.679 1.00 79.69 86 MET A N 1
ATOM 698 C CA . MET A 1 86 ? -14.959 2.214 21.237 1.00 79.69 86 MET A CA 1
ATOM 699 C C . MET A 1 86 ? -14.860 2.207 19.714 1.00 79.69 86 MET A C 1
ATOM 701 O O . MET A 1 86 ? -13.892 2.735 19.180 1.00 79.69 86 MET A O 1
ATOM 705 N N . ARG A 1 87 ? -15.874 1.693 19.005 1.00 82.56 87 ARG A N 1
ATOM 706 C CA . ARG A 1 87 ? -15.907 1.696 17.532 1.00 82.56 87 ARG A CA 1
ATOM 707 C C . ARG A 1 87 ? -15.744 3.102 16.963 1.00 82.56 87 ARG A C 1
ATOM 709 O O . ARG A 1 87 ? -14.968 3.287 16.035 1.00 82.56 87 ARG A O 1
ATOM 716 N N . LYS A 1 88 ? -16.430 4.096 17.533 1.00 82.00 88 LYS A N 1
ATOM 717 C CA . LYS A 1 88 ? -16.345 5.496 17.096 1.00 82.00 88 LYS A CA 1
ATOM 718 C C . LYS A 1 88 ? -14.954 6.101 17.316 1.00 82.00 88 LYS A C 1
ATOM 720 O O . LYS A 1 88 ? -14.436 6.767 16.423 1.00 82.00 88 LYS A O 1
ATOM 725 N N . ASP A 1 89 ? -14.359 5.873 18.483 1.00 76.94 89 ASP A N 1
ATOM 726 C CA . ASP A 1 89 ? -13.030 6.391 18.825 1.00 76.94 89 ASP A CA 1
ATOM 727 C C . ASP A 1 89 ? -11.947 5.746 17.949 1.00 76.94 89 ASP A C 1
ATOM 729 O O . ASP A 1 89 ? -11.061 6.433 17.436 1.00 76.94 89 ASP A O 1
ATOM 733 N N . TYR A 1 90 ? -12.066 4.438 17.711 1.00 76.38 90 TYR A N 1
ATOM 734 C CA . TYR A 1 90 ? -11.228 3.706 16.772 1.00 76.38 90 TYR A CA 1
ATOM 735 C C . TYR A 1 90 ? -11.393 4.243 15.349 1.00 76.38 90 TYR A C 1
ATOM 737 O O . TYR A 1 90 ? -10.409 4.660 14.745 1.00 76.38 90 TYR A O 1
ATOM 745 N N . ASP A 1 91 ? -12.618 4.328 14.826 1.00 77.75 91 ASP A N 1
ATOM 746 C CA . ASP A 1 91 ? -12.896 4.835 13.477 1.00 77.75 91 ASP A CA 1
ATOM 747 C C . ASP A 1 91 ? -12.272 6.224 13.237 1.00 77.75 91 ASP A C 1
ATOM 749 O O . ASP A 1 91 ? -11.627 6.462 12.207 1.00 77.75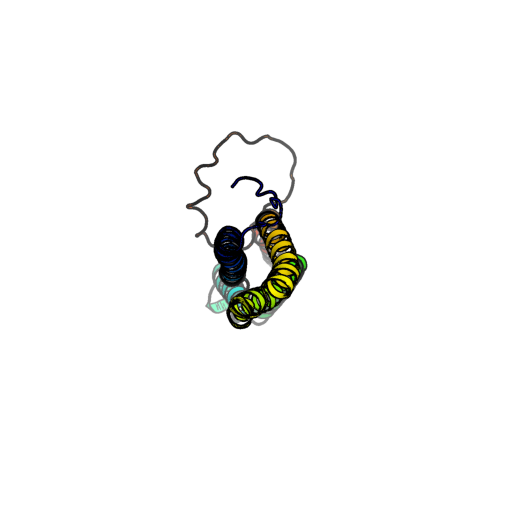 91 ASP A O 1
ATOM 753 N N . ALA A 1 92 ? -12.375 7.108 14.234 1.00 78.31 92 ALA A N 1
ATOM 754 C CA . ALA A 1 92 ? -11.760 8.429 14.214 1.00 78.31 92 ALA A CA 1
ATOM 755 C C . ALA A 1 92 ? -10.223 8.367 14.200 1.00 78.31 92 ALA A C 1
ATOM 757 O O . ALA A 1 92 ? -9.597 9.037 13.375 1.00 78.31 92 ALA A O 1
ATOM 758 N N . ALA A 1 93 ? -9.612 7.551 15.065 1.00 72.75 93 ALA A N 1
ATOM 759 C CA . ALA A 1 93 ? -8.161 7.380 15.129 1.00 72.75 93 ALA A CA 1
ATOM 760 C C . ALA A 1 93 ? -7.581 6.713 13.862 1.00 72.75 93 ALA A C 1
ATOM 762 O O . ALA A 1 93 ? -6.481 7.057 13.431 1.00 72.75 93 ALA A O 1
ATOM 763 N N . TYR A 1 94 ? -8.339 5.824 13.210 1.00 76.94 94 TYR A N 1
ATOM 764 C CA . TYR A 1 94 ? -7.943 5.129 11.978 1.00 76.94 94 TYR A CA 1
ATOM 765 C C . TYR A 1 94 ? -8.143 5.927 10.702 1.00 76.94 94 TYR A C 1
ATOM 767 O O . TYR A 1 94 ? -7.697 5.502 9.637 1.00 76.94 94 TYR A O 1
ATOM 775 N N . LYS A 1 95 ? -8.852 7.054 10.751 1.00 82.44 95 LYS A N 1
ATOM 776 C CA . LYS A 1 95 ? -9.207 7.795 9.538 1.00 82.44 95 LYS A CA 1
ATOM 777 C C . LYS A 1 95 ? -7.979 8.212 8.728 1.00 82.44 95 LYS A C 1
ATOM 779 O O . LYS A 1 95 ? -7.987 8.107 7.504 1.00 82.44 95 LYS A O 1
ATOM 784 N N . GLU A 1 96 ? -6.925 8.657 9.404 1.00 82.62 96 GLU A N 1
ATOM 785 C CA . GLU A 1 96 ? -5.677 9.060 8.751 1.00 82.62 96 GLU A CA 1
ATOM 786 C C . GLU A 1 96 ? -4.844 7.864 8.280 1.00 82.62 96 GLU A C 1
ATOM 788 O O . GLU A 1 96 ? -4.241 7.944 7.211 1.00 82.62 96 GLU A O 1
ATOM 793 N N . LEU A 1 97 ? -4.863 6.748 9.019 1.00 83.12 97 LEU A N 1
ATOM 794 C CA . LEU A 1 97 ? -4.188 5.516 8.608 1.00 83.12 97 LEU A CA 1
ATOM 795 C C . LEU A 1 97 ? -4.835 4.936 7.344 1.00 83.12 97 LEU A C 1
ATOM 797 O O . LEU A 1 97 ? -4.146 4.755 6.355 1.00 83.12 97 LEU A O 1
ATOM 801 N N . ARG A 1 98 ? -6.169 4.825 7.292 1.00 83.31 98 ARG A N 1
ATOM 802 C CA . ARG A 1 98 ? -6.897 4.347 6.099 1.00 83.31 98 ARG A CA 1
ATOM 803 C C . ARG A 1 98 ? -6.679 5.216 4.863 1.00 83.31 98 ARG A C 1
ATOM 805 O O . ARG A 1 98 ? -6.543 4.716 3.750 1.00 83.31 98 ARG A O 1
ATOM 812 N N . ARG A 1 99 ? -6.636 6.542 5.038 1.00 87.31 99 ARG A N 1
ATOM 813 C CA . ARG A 1 99 ? -6.289 7.473 3.946 1.00 87.31 99 ARG A CA 1
ATOM 814 C C . ARG A 1 99 ? -4.873 7.234 3.435 1.00 87.31 99 ARG A C 1
ATOM 816 O O . ARG A 1 99 ? -4.620 7.381 2.239 1.00 87.31 99 ARG A O 1
ATOM 823 N N . PHE A 1 100 ? -3.958 6.916 4.344 1.00 88.94 100 PHE A N 1
ATOM 824 C CA . PHE A 1 100 ? -2.588 6.586 4.005 1.00 88.94 100 PHE A CA 1
ATOM 825 C C . PHE A 1 100 ? -2.501 5.242 3.270 1.00 88.94 100 PHE A C 1
ATOM 827 O O . PHE A 1 100 ? -1.932 5.242 2.184 1.00 88.94 100 PHE A O 1
ATOM 834 N N . THR A 1 101 ? -3.141 4.177 3.766 1.00 86.44 101 THR A N 1
ATOM 835 C CA . THR A 1 101 ? -3.218 2.856 3.110 1.00 86.44 101 THR A CA 1
ATOM 836 C C . THR A 1 101 ? -3.718 2.990 1.675 1.00 86.44 101 THR A C 1
ATOM 838 O O . THR A 1 101 ? -3.016 2.633 0.737 1.00 86.44 101 THR A O 1
ATOM 841 N N . LYS A 1 102 ? -4.832 3.703 1.468 1.00 88.88 102 LYS A N 1
ATOM 842 C CA . LYS A 1 102 ? -5.345 3.986 0.120 1.00 88.88 102 LYS A CA 1
ATOM 843 C C . LYS A 1 102 ? -4.334 4.709 -0.781 1.00 88.88 102 LYS A C 1
ATOM 845 O O . LYS A 1 102 ? -4.267 4.464 -1.979 1.00 88.88 102 LYS A O 1
ATOM 850 N N . SER A 1 103 ? -3.542 5.621 -0.216 1.00 90.94 103 SER A N 1
ATOM 851 C CA . SER A 1 103 ? -2.498 6.317 -0.981 1.00 90.94 103 SER A CA 1
ATOM 852 C C . SER A 1 103 ? -1.352 5.380 -1.384 1.00 90.94 103 SER A C 1
ATOM 854 O O . SER A 1 103 ? -0.678 5.646 -2.381 1.00 90.94 103 SER A O 1
ATOM 856 N N . VAL A 1 104 ? -1.096 4.329 -0.599 1.00 91.00 104 VAL A N 1
ATOM 857 C CA . VAL A 1 104 ? -0.135 3.267 -0.921 1.00 91.00 104 VAL A CA 1
ATOM 858 C C . VAL A 1 104 ? -0.705 2.360 -2.014 1.00 91.00 104 VAL A C 1
ATOM 860 O O . VAL A 1 104 ? 0.012 2.093 -2.978 1.00 91.00 104 VAL A O 1
ATOM 863 N N . ASP A 1 105 ? -1.991 2.007 -1.951 1.00 89.69 105 ASP A N 1
ATOM 864 C CA . ASP A 1 105 ? -2.682 1.235 -2.998 1.00 89.69 105 ASP A CA 1
ATOM 865 C C . ASP A 1 105 ? -2.652 1.956 -4.353 1.00 89.69 105 ASP A C 1
ATOM 867 O O . ASP A 1 105 ? -2.228 1.394 -5.365 1.00 89.69 105 ASP A O 1
ATOM 871 N N . ASP A 1 106 ? -3.001 3.248 -4.367 1.00 93.00 106 ASP A N 1
ATOM 872 C CA . ASP A 1 106 ? -2.961 4.082 -5.574 1.00 93.00 106 ASP A CA 1
ATOM 873 C C . ASP A 1 106 ? -1.541 4.121 -6.186 1.00 93.00 106 ASP A C 1
ATOM 875 O O . ASP A 1 106 ? -1.360 4.167 -7.411 1.00 93.00 106 ASP A O 1
ATOM 879 N N . LEU A 1 107 ? -0.505 4.107 -5.336 1.00 93.94 107 LEU A N 1
ATOM 880 C CA . LEU A 1 107 ? 0.887 4.040 -5.776 1.00 93.94 107 LEU A CA 1
ATOM 881 C C . LEU A 1 107 ? 1.231 2.659 -6.345 1.00 93.94 107 LEU A C 1
ATOM 883 O O . LEU A 1 107 ? 1.912 2.599 -7.374 1.00 93.94 107 LEU A O 1
ATOM 887 N N . ALA A 1 108 ? 0.768 1.582 -5.709 1.00 92.62 108 ALA A N 1
ATOM 888 C CA . ALA A 1 108 ? 0.966 0.210 -6.162 1.00 92.62 108 ALA A CA 1
ATOM 889 C C . ALA A 1 108 ? 0.372 0.013 -7.562 1.00 92.62 108 ALA A C 1
ATOM 891 O O . ALA A 1 108 ? 1.072 -0.420 -8.479 1.00 92.62 108 ALA A O 1
ATOM 892 N N . ASP A 1 109 ? -0.873 0.437 -7.783 1.00 94.19 109 ASP A N 1
ATOM 893 C CA . ASP A 1 109 ? -1.552 0.303 -9.076 1.00 94.19 109 ASP A CA 1
ATOM 894 C C . ASP A 1 109 ? -0.886 1.130 -10.178 1.00 94.19 109 ASP A C 1
ATOM 896 O O . ASP A 1 109 ? -0.671 0.659 -11.305 1.00 94.19 109 ASP A O 1
ATOM 900 N N . MET A 1 110 ? -0.456 2.351 -9.848 1.00 94.69 110 MET A N 1
ATOM 901 C CA . MET A 1 110 ? 0.341 3.154 -10.771 1.00 94.69 110 MET A CA 1
ATOM 902 C C . MET A 1 110 ? 1.672 2.470 -11.102 1.00 94.69 110 MET A C 1
ATOM 904 O O . MET A 1 110 ? 2.119 2.512 -12.256 1.00 94.69 110 MET A O 1
ATOM 908 N N . GLN A 1 111 ? 2.320 1.858 -10.110 1.00 96.12 111 GLN A N 1
ATOM 909 C CA . GLN A 1 111 ? 3.587 1.170 -10.298 1.00 96.12 111 GLN A CA 1
ATOM 910 C C . GLN A 1 111 ? 3.428 -0.096 -11.143 1.00 96.12 111 GLN A C 1
ATOM 912 O O . GLN A 1 111 ? 4.272 -0.306 -12.014 1.00 96.12 111 GLN A O 1
ATOM 917 N N . LYS A 1 112 ? 2.350 -0.875 -10.981 1.00 95.94 112 LYS A N 1
ATOM 918 C CA . LYS A 1 112 ? 2.041 -2.043 -11.829 1.00 95.94 112 LYS A CA 1
ATOM 919 C C . LYS A 1 112 ? 1.982 -1.630 -13.300 1.00 95.94 112 LYS A C 1
ATOM 921 O O . LYS A 1 112 ? 2.735 -2.146 -14.125 1.00 95.94 112 LYS A O 1
ATOM 926 N N . CYS A 1 113 ? 1.237 -0.562 -13.599 1.00 96.38 113 CYS A N 1
ATOM 927 C CA . CYS A 1 113 ? 1.158 0.002 -14.949 1.00 96.38 113 CYS A CA 1
ATOM 928 C C . CYS A 1 113 ? 2.520 0.469 -15.499 1.00 96.38 113 CYS A C 1
ATOM 930 O O . CYS A 1 113 ? 2.762 0.434 -16.707 1.00 96.38 113 CYS A O 1
ATOM 932 N N . ILE A 1 114 ? 3.402 1.010 -14.649 1.00 95.81 114 ILE A N 1
ATOM 933 C CA . ILE A 1 114 ? 4.754 1.423 -15.057 1.00 95.81 114 ILE A CA 1
ATOM 934 C C . ILE A 1 114 ? 5.628 0.194 -15.318 1.00 95.81 114 ILE A C 1
ATOM 936 O O . ILE A 1 114 ? 6.347 0.180 -16.318 1.00 95.81 114 ILE A O 1
ATOM 940 N N . HIS A 1 115 ? 5.558 -0.811 -14.447 1.00 96.56 115 HIS A N 1
ATOM 941 C CA . HIS A 1 115 ? 6.324 -2.048 -14.531 1.00 96.56 115 HIS A CA 1
ATOM 942 C C . HIS A 1 115 ? 6.014 -2.800 -15.828 1.00 96.56 115 HIS A C 1
ATOM 944 O O . HIS A 1 115 ? 6.924 -3.083 -16.607 1.00 96.56 115 HIS A O 1
ATOM 950 N N . GLU A 1 116 ? 4.730 -2.994 -16.131 1.00 96.38 116 GLU A N 1
ATOM 951 C CA . GLU A 1 116 ? 4.264 -3.591 -17.388 1.00 96.38 116 GLU A CA 1
ATOM 952 C C . GLU A 1 116 ? 4.777 -2.822 -18.607 1.00 96.38 116 GLU A C 1
ATOM 954 O O . GLU A 1 116 ? 5.325 -3.405 -19.541 1.00 96.38 116 GLU A O 1
ATOM 959 N N . LYS A 1 117 ? 4.700 -1.485 -18.577 1.00 95.44 117 LYS A N 1
ATOM 960 C CA . LYS A 1 117 ? 5.219 -0.654 -19.671 1.00 95.44 117 LYS A CA 1
ATOM 961 C C . LYS A 1 117 ? 6.722 -0.809 -19.863 1.00 95.44 117 LYS A C 1
ATOM 963 O O . LYS A 1 117 ? 7.169 -0.666 -20.996 1.00 95.44 117 LYS A O 1
ATOM 968 N N . ILE A 1 118 ? 7.498 -1.039 -18.800 1.00 94.25 118 ILE A N 1
ATOM 969 C CA . ILE A 1 118 ? 8.947 -1.284 -18.887 1.00 94.25 118 ILE A CA 1
ATOM 970 C C . ILE A 1 118 ? 9.215 -2.656 -19.507 1.00 94.25 118 ILE A C 1
ATOM 972 O O . ILE A 1 118 ? 10.095 -2.742 -20.366 1.00 94.25 118 ILE A O 1
ATOM 976 N N . LEU A 1 119 ? 8.451 -3.685 -19.126 1.00 93.69 119 LEU A N 1
ATOM 977 C CA . LEU A 1 119 ? 8.515 -5.020 -19.730 1.00 93.69 119 LEU A CA 1
ATOM 978 C C . LEU A 1 119 ? 8.183 -4.963 -21.227 1.00 93.69 119 LEU A C 1
ATOM 980 O O . LEU A 1 119 ? 8.939 -5.461 -22.055 1.00 93.69 119 LEU A O 1
ATOM 984 N N . ASP A 1 120 ? 7.126 -4.245 -21.604 1.00 92.44 120 ASP A N 1
ATOM 985 C CA . ASP A 1 120 ? 6.722 -4.078 -23.003 1.00 92.44 120 ASP A CA 1
ATOM 986 C C . ASP A 1 120 ? 7.772 -3.377 -23.875 1.00 92.44 120 ASP A C 1
ATOM 988 O O . ASP A 1 120 ? 7.773 -3.545 -25.100 1.00 92.44 120 ASP A O 1
ATOM 992 N N . LEU A 1 121 ? 8.693 -2.605 -23.284 1.00 90.44 121 LEU A N 1
ATOM 993 C CA . LEU A 1 121 ? 9.795 -2.018 -24.048 1.00 90.44 121 LEU A CA 1
ATOM 994 C C . LEU A 1 121 ? 10.746 -3.074 -24.614 1.00 90.44 121 LEU A C 1
ATOM 996 O O . LEU A 1 121 ? 11.413 -2.786 -25.606 1.00 90.44 121 LEU A O 1
ATOM 1000 N N . GLU A 1 122 ? 10.787 -4.284 -24.051 1.00 86.50 122 GLU A N 1
ATOM 1001 C CA . GLU A 1 122 ? 11.570 -5.389 -24.604 1.00 86.50 122 GLU A CA 1
ATOM 1002 C C . GLU A 1 122 ? 11.138 -5.736 -26.039 1.00 86.50 122 GLU A C 1
ATOM 1004 O O . GLU A 1 122 ? 11.987 -6.007 -26.886 1.00 86.50 122 GLU A O 1
ATOM 1009 N N . LYS A 1 123 ? 9.844 -5.604 -26.359 1.00 85.62 123 LYS A N 1
ATOM 1010 C CA . LYS A 1 123 ? 9.275 -5.936 -27.679 1.00 85.62 123 LYS A CA 1
ATOM 1011 C C . LYS A 1 123 ? 9.740 -4.994 -28.795 1.00 85.62 123 LYS A C 1
ATOM 1013 O O . LYS A 1 123 ? 9.931 -5.414 -29.929 1.00 85.62 123 LYS A O 1
ATOM 1018 N N . ILE A 1 124 ? 9.933 -3.712 -28.479 1.00 80.88 124 ILE A N 1
ATOM 1019 C CA . ILE A 1 124 ? 10.399 -2.672 -29.422 1.00 80.88 124 ILE A CA 1
ATOM 1020 C C . ILE A 1 124 ? 11.914 -2.431 -29.350 1.00 80.88 124 ILE A C 1
ATOM 1022 O O . ILE A 1 124 ? 12.443 -1.589 -30.081 1.00 80.88 124 ILE A O 1
ATOM 1026 N N . ARG A 1 125 ? 12.617 -3.168 -28.481 1.00 69.75 125 ARG A N 1
ATOM 1027 C CA . ARG A 1 125 ? 14.066 -3.076 -28.255 1.00 69.75 125 ARG A CA 1
ATOM 1028 C C . ARG A 1 125 ? 14.908 -3.351 -29.514 1.00 69.75 125 ARG A C 1
ATOM 1030 O O . ARG A 1 125 ? 15.827 -2.568 -29.740 1.00 69.75 125 ARG A O 1
ATOM 1037 N N . PRO A 1 126 ? 14.636 -4.387 -30.339 1.00 68.62 126 PRO A N 1
ATOM 1038 C CA . PRO A 1 126 ? 15.489 -4.717 -31.489 1.00 68.62 126 PRO A CA 1
ATOM 1039 C C . PRO A 1 126 ? 15.274 -3.796 -32.695 1.00 68.62 126 PRO A C 1
ATOM 1041 O O . PRO A 1 126 ? 16.139 -3.702 -33.557 1.00 68.62 126 PRO A O 1
ATOM 1044 N N . SER A 1 127 ? 14.114 -3.137 -32.776 1.00 71.56 127 SER A N 1
ATOM 1045 C CA . SER A 1 127 ? 13.659 -2.456 -33.991 1.00 71.56 127 SER A CA 1
ATOM 1046 C C . SER A 1 127 ? 13.908 -0.946 -34.000 1.00 71.56 127 SER A C 1
ATOM 1048 O O . SER A 1 127 ? 14.074 -0.370 -35.068 1.00 71.56 127 SER A O 1
ATOM 1050 N N . ASP A 1 128 ? 13.876 -0.274 -32.838 1.00 79.56 128 ASP A N 1
ATOM 1051 C CA . ASP A 1 128 ? 13.943 1.196 -32.771 1.00 79.56 128 ASP A CA 1
ATOM 1052 C C . ASP A 1 128 ? 14.567 1.699 -31.454 1.00 79.56 128 ASP A C 1
ATOM 1054 O O . ASP A 1 128 ? 13.884 2.003 -30.466 1.00 79.56 128 ASP A O 1
ATOM 1058 N N . GLY A 1 129 ? 15.898 1.824 -31.451 1.00 80.19 129 GLY A N 1
ATOM 1059 C CA . GLY A 1 129 ? 16.672 2.266 -30.286 1.00 80.19 129 GLY A CA 1
ATOM 1060 C C . GLY A 1 129 ? 16.383 3.707 -29.839 1.00 80.19 129 GLY A C 1
ATOM 1061 O O . GLY A 1 129 ? 16.484 4.017 -28.648 1.00 80.19 129 GLY A O 1
ATOM 1062 N N . SER A 1 130 ? 15.973 4.594 -30.753 1.00 84.06 130 SER A N 1
ATOM 1063 C CA . SER A 1 130 ? 15.641 5.991 -30.428 1.00 84.06 130 SER A CA 1
ATOM 1064 C C . SER A 1 130 ? 14.303 6.080 -29.690 1.00 84.06 130 SER A C 1
ATOM 1066 O O . SER A 1 130 ? 14.194 6.686 -28.614 1.00 84.06 130 SER A O 1
ATOM 1068 N N . LYS A 1 131 ? 13.277 5.393 -30.209 1.00 86.44 131 LYS A N 1
ATOM 1069 C CA . LYS A 1 131 ? 11.962 5.299 -29.565 1.00 86.44 131 LYS A CA 1
ATOM 1070 C C . LYS A 1 131 ? 12.034 4.551 -28.241 1.00 86.44 131 LYS A C 1
ATOM 1072 O O . LYS A 1 131 ? 11.388 5.002 -27.288 1.00 86.44 131 LYS A O 1
ATOM 1077 N N . PHE A 1 132 ? 12.835 3.484 -28.158 1.00 89.44 132 PHE A N 1
ATOM 1078 C CA . PHE A 1 132 ? 13.121 2.786 -26.903 1.00 89.44 132 PHE A CA 1
ATOM 1079 C C . PHE A 1 132 ? 13.685 3.761 -25.869 1.00 89.44 132 PHE A C 1
ATOM 1081 O O . PHE A 1 132 ? 13.066 3.970 -24.828 1.00 89.44 132 PHE A O 1
ATOM 1088 N N . ARG A 1 133 ? 14.791 4.447 -26.184 1.00 88.12 133 ARG A N 1
ATOM 1089 C CA . ARG A 1 133 ? 15.472 5.382 -25.275 1.00 88.12 133 ARG A CA 1
ATOM 1090 C C . ARG A 1 133 ? 14.541 6.478 -24.761 1.00 88.12 133 ARG A C 1
ATOM 1092 O O . ARG A 1 133 ? 14.523 6.771 -23.565 1.00 88.12 133 ARG A O 1
ATOM 1099 N N . ARG A 1 134 ? 13.727 7.064 -25.644 1.00 89.56 134 ARG A N 1
ATOM 1100 C CA . ARG A 1 134 ? 12.769 8.119 -25.279 1.00 89.56 134 ARG A CA 1
ATOM 1101 C C . ARG A 1 134 ? 11.681 7.614 -24.329 1.00 89.56 134 ARG A C 1
ATOM 1103 O O . ARG A 1 134 ? 11.367 8.297 -23.355 1.00 89.56 134 ARG A O 1
ATOM 1110 N N . LYS A 1 135 ? 11.086 6.446 -24.605 1.00 91.62 135 LYS A N 1
ATOM 1111 C CA . LYS A 1 135 ? 10.054 5.855 -23.735 1.00 91.62 135 LYS A CA 1
ATOM 1112 C C . LYS A 1 135 ? 10.653 5.400 -22.405 1.00 91.62 135 LYS A C 1
ATOM 1114 O O . LYS A 1 135 ? 10.134 5.764 -21.351 1.00 91.62 135 LYS A O 1
ATOM 1119 N N . PHE A 1 136 ? 11.773 4.685 -22.467 1.00 92.38 136 PHE A N 1
ATOM 1120 C CA . PHE A 1 136 ? 12.495 4.187 -21.305 1.00 92.38 136 PHE A CA 1
ATOM 1121 C C . PHE A 1 136 ? 12.897 5.320 -20.364 1.00 92.38 136 PHE A C 1
ATOM 1123 O O . PHE A 1 136 ? 12.620 5.245 -19.173 1.00 92.38 136 PHE A O 1
ATOM 1130 N N . GLY A 1 137 ? 13.444 6.422 -20.887 1.00 91.12 137 GLY A N 1
ATOM 1131 C CA . GLY A 1 137 ? 13.836 7.563 -20.060 1.00 91.12 137 GLY A CA 1
ATOM 1132 C C . GLY A 1 137 ? 12.699 8.167 -19.243 1.00 91.12 137 GLY A C 1
ATOM 1133 O O . GLY A 1 137 ? 12.901 8.516 -18.082 1.00 91.12 137 GLY A O 1
ATOM 1134 N N . ARG A 1 138 ? 11.486 8.229 -19.801 1.00 92.69 138 ARG A N 1
ATOM 1135 C CA . ARG A 1 138 ? 10.308 8.711 -19.065 1.00 92.69 138 ARG A CA 1
ATOM 1136 C C . ARG A 1 138 ? 9.885 7.740 -17.963 1.00 92.69 138 ARG A C 1
ATOM 1138 O O . ARG A 1 138 ? 9.566 8.183 -16.864 1.00 92.69 138 ARG A O 1
ATOM 1145 N N . LEU A 1 139 ? 9.882 6.436 -18.249 1.00 95.00 139 LEU A N 1
ATOM 1146 C CA . LEU A 1 139 ? 9.511 5.406 -17.272 1.00 95.00 139 LEU A CA 1
ATOM 1147 C C . LEU A 1 139 ? 10.538 5.315 -16.140 1.00 95.00 139 LEU A C 1
ATOM 1149 O O . LEU A 1 139 ? 10.153 5.321 -14.977 1.00 95.00 139 LEU A O 1
ATOM 1153 N N . ARG A 1 140 ? 11.830 5.361 -16.474 1.00 93.62 140 ARG A N 1
ATOM 1154 C CA . ARG A 1 140 ? 12.948 5.418 -15.526 1.00 93.62 140 ARG A CA 1
ATOM 1155 C C . ARG A 1 140 ? 12.752 6.514 -14.484 1.00 93.62 140 ARG A C 1
ATOM 1157 O O . ARG A 1 140 ? 12.767 6.235 -13.291 1.00 93.62 140 ARG A O 1
ATOM 1164 N N . LEU A 1 141 ? 12.495 7.749 -14.920 1.00 93.00 141 LEU A N 1
ATOM 1165 C CA . LEU A 1 141 ? 12.265 8.873 -14.003 1.00 93.00 141 LEU A CA 1
ATOM 1166 C C . LEU A 1 141 ? 11.064 8.648 -13.074 1.00 93.00 141 LEU A C 1
ATOM 1168 O O . LEU A 1 141 ? 11.108 9.045 -11.910 1.00 93.00 141 LEU A O 1
ATOM 1172 N N . ARG A 1 142 ? 10.002 8.003 -13.569 1.00 94.94 142 ARG A N 1
ATOM 1173 C CA . ARG A 1 142 ? 8.832 7.663 -12.751 1.00 94.94 142 ARG A CA 1
ATOM 1174 C C . ARG A 1 142 ? 9.159 6.606 -11.697 1.00 94.94 142 ARG A C 1
ATOM 1176 O O . ARG A 1 142 ? 8.807 6.819 -10.545 1.00 94.94 142 ARG A O 1
ATOM 1183 N N . VAL A 1 143 ? 9.882 5.541 -12.056 1.00 95.06 143 VAL A N 1
ATOM 1184 C CA . VAL A 1 143 ? 10.327 4.509 -11.098 1.00 95.06 143 VAL A CA 1
ATOM 1185 C C . VAL A 1 143 ? 11.151 5.134 -9.975 1.00 95.06 143 VAL A C 1
ATOM 1187 O O . VAL A 1 143 ? 10.849 4.926 -8.807 1.00 95.06 143 VAL A O 1
ATOM 1190 N N . PHE A 1 144 ? 12.129 5.980 -10.305 1.00 92.44 144 PHE A N 1
ATOM 1191 C CA . PHE A 1 144 ? 12.934 6.669 -9.290 1.00 92.44 144 PHE A CA 1
ATOM 1192 C C . PHE A 1 144 ? 12.110 7.582 -8.379 1.00 92.44 144 PHE A C 1
ATOM 1194 O O . PHE A 1 144 ? 12.320 7.622 -7.165 1.00 92.44 144 PHE A O 1
ATOM 1201 N N . LYS A 1 145 ? 11.151 8.323 -8.946 1.00 93.56 145 LYS A N 1
ATOM 1202 C CA . LYS A 1 145 ? 10.229 9.136 -8.148 1.00 93.56 145 LYS A CA 1
ATOM 1203 C C . LYS A 1 145 ? 9.411 8.261 -7.192 1.00 93.56 145 LYS A C 1
ATOM 1205 O O . LYS A 1 145 ? 9.218 8.649 -6.038 1.00 93.56 145 LYS A O 1
ATOM 1210 N N . ASN A 1 146 ? 8.961 7.100 -7.654 1.00 94.12 146 ASN A N 1
ATOM 1211 C CA . ASN A 1 146 ? 8.162 6.178 -6.857 1.00 94.12 146 ASN A CA 1
ATOM 1212 C C . ASN A 1 146 ? 8.999 5.503 -5.763 1.00 94.12 146 ASN A C 1
ATOM 1214 O O . ASN A 1 146 ? 8.543 5.479 -4.629 1.00 94.12 146 ASN A O 1
ATOM 1218 N N . LEU A 1 147 ? 10.253 5.117 -6.030 1.00 92.25 147 LEU A N 1
ATOM 1219 C CA . LEU A 1 147 ? 11.207 4.646 -5.009 1.00 92.25 147 LEU A CA 1
ATOM 1220 C C . LEU A 1 147 ? 11.373 5.642 -3.854 1.00 92.25 147 LEU A C 1
ATOM 1222 O O . LEU A 1 147 ? 11.318 5.283 -2.681 1.00 92.25 147 LEU A O 1
ATOM 1226 N N . ARG A 1 148 ? 11.550 6.927 -4.179 1.00 91.56 148 ARG A N 1
ATOM 1227 C CA . AR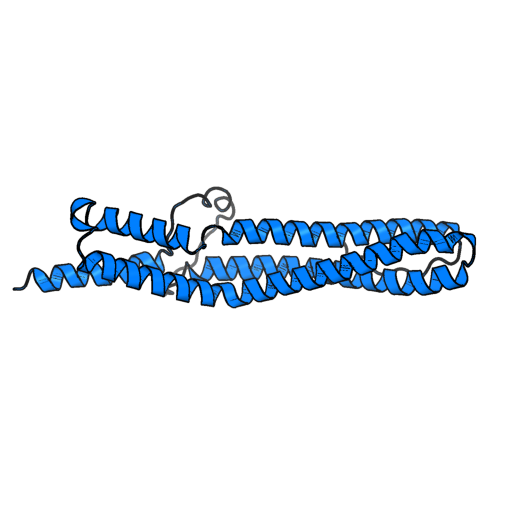G A 1 148 ? 11.663 7.972 -3.154 1.00 91.56 148 ARG A CA 1
ATOM 1228 C C . ARG A 1 148 ? 10.343 8.187 -2.412 1.00 91.56 148 ARG A C 1
ATOM 1230 O O . ARG A 1 148 ? 10.341 8.572 -1.244 1.00 91.56 148 ARG A O 1
ATOM 1237 N N . THR A 1 149 ? 9.220 8.004 -3.101 1.00 92.19 149 THR A N 1
ATOM 1238 C CA . THR A 1 149 ? 7.889 8.115 -2.497 1.00 92.19 149 THR A CA 1
ATOM 1239 C C . THR A 1 149 ? 7.635 6.969 -1.522 1.00 92.19 149 THR A C 1
ATOM 1241 O O . THR A 1 149 ? 7.237 7.254 -0.396 1.00 92.19 149 THR A O 1
ATOM 1244 N N . THR A 1 150 ? 7.940 5.719 -1.889 1.00 90.62 150 THR A N 1
ATOM 1245 C CA . THR A 1 150 ? 7.770 4.559 -0.997 1.00 90.62 150 THR A CA 1
ATOM 1246 C C . THR A 1 150 ? 8.645 4.663 0.243 1.00 90.62 150 THR A C 1
ATOM 1248 O O . THR A 1 150 ? 8.174 4.406 1.345 1.00 90.62 150 THR A O 1
ATOM 1251 N N . GLU A 1 151 ? 9.884 5.143 0.110 1.00 89.81 151 GLU A N 1
ATOM 1252 C CA . GLU A 1 151 ? 10.748 5.395 1.268 1.00 89.81 151 GLU A CA 1
ATOM 1253 C C . GLU A 1 151 ? 10.127 6.420 2.234 1.00 89.81 151 GLU A C 1
ATOM 1255 O O . GLU A 1 151 ? 10.060 6.188 3.439 1.00 89.81 151 GLU A O 1
ATOM 1260 N N . LYS A 1 152 ? 9.597 7.537 1.720 1.00 90.62 152 LYS A N 1
ATOM 1261 C CA . LYS A 1 152 ? 8.894 8.530 2.551 1.00 90.62 152 LYS A CA 1
ATOM 1262 C C . LYS A 1 152 ? 7.624 7.971 3.188 1.00 90.62 152 LYS A C 1
ATOM 1264 O O . LYS A 1 152 ? 7.312 8.326 4.325 1.00 90.62 152 LYS A O 1
ATOM 1269 N N . MET A 1 153 ? 6.886 7.142 2.454 1.00 89.56 153 MET A N 1
ATOM 1270 C CA . MET A 1 153 ? 5.685 6.479 2.952 1.00 89.56 153 MET A CA 1
ATOM 1271 C C . MET A 1 153 ? 6.023 5.567 4.129 1.00 89.56 153 MET A C 1
ATOM 1273 O O . MET A 1 153 ? 5.364 5.683 5.151 1.00 89.56 153 MET A O 1
ATOM 1277 N N . LEU A 1 154 ? 7.112 4.800 4.068 1.00 87.06 154 LEU A N 1
ATOM 1278 C CA . LEU A 1 154 ? 7.561 3.951 5.176 1.00 87.06 154 LEU A CA 1
ATOM 1279 C C . LEU A 1 154 ? 7.814 4.740 6.476 1.00 87.06 154 LEU A C 1
ATOM 1281 O O . LEU A 1 154 ? 7.418 4.319 7.561 1.00 87.06 154 LEU A O 1
ATOM 1285 N N . PHE A 1 155 ? 8.429 5.924 6.393 1.00 86.88 155 PHE A N 1
ATOM 1286 C CA . PHE A 1 155 ? 8.592 6.787 7.571 1.00 86.88 155 PHE A CA 1
ATOM 1287 C C . PHE A 1 155 ? 7.260 7.335 8.093 1.00 86.88 155 PHE A C 1
ATOM 1289 O O . PHE A 1 155 ? 7.070 7.456 9.306 1.00 86.88 155 PHE A O 1
ATOM 1296 N N . ARG A 1 156 ? 6.338 7.687 7.190 1.00 88.06 156 ARG A N 1
ATOM 1297 C CA . ARG A 1 156 ? 5.010 8.186 7.561 1.00 88.06 156 ARG A CA 1
ATOM 1298 C C . ARG A 1 156 ? 4.160 7.094 8.206 1.00 88.06 156 ARG A C 1
ATOM 1300 O O . ARG A 1 156 ? 3.522 7.386 9.210 1.00 88.06 156 ARG A O 1
ATOM 1307 N N . ASP A 1 157 ? 4.203 5.879 7.675 1.00 86.50 157 ASP A N 1
ATOM 1308 C CA . ASP A 1 157 ? 3.533 4.695 8.212 1.00 86.50 157 ASP A CA 1
ATOM 1309 C C . ASP A 1 157 ? 3.946 4.446 9.667 1.00 86.50 157 ASP A C 1
ATOM 1311 O O . ASP A 1 157 ? 3.117 4.499 10.576 1.00 86.50 157 ASP A O 1
ATOM 1315 N N . ARG A 1 158 ? 5.260 4.344 9.919 1.00 84.94 158 ARG A N 1
ATOM 1316 C CA . ARG A 1 158 ? 5.810 4.193 11.277 1.00 84.94 158 ARG A CA 1
ATOM 1317 C C . ARG A 1 158 ? 5.340 5.292 12.225 1.00 84.94 158 ARG A C 1
ATOM 1319 O O . ARG A 1 158 ? 5.036 5.023 13.386 1.00 84.94 158 ARG A O 1
ATOM 1326 N N . ARG A 1 159 ? 5.282 6.541 11.750 1.00 85.69 159 ARG A N 1
ATOM 1327 C CA . ARG A 1 159 ? 4.813 7.670 12.561 1.00 85.69 159 ARG A CA 1
ATOM 1328 C C . ARG A 1 159 ? 3.323 7.557 12.879 1.00 85.69 159 ARG A C 1
ATOM 1330 O O . ARG A 1 159 ? 2.965 7.729 14.038 1.00 85.69 159 ARG A O 1
ATOM 1337 N N . LEU A 1 160 ? 2.483 7.245 11.892 1.00 83.50 160 LEU A N 1
ATOM 1338 C CA . LEU A 1 160 ? 1.038 7.077 12.080 1.00 83.50 160 LEU A CA 1
ATOM 1339 C C . LEU A 1 160 ? 0.733 5.923 13.039 1.00 83.50 160 LEU A C 1
ATOM 1341 O O . LEU A 1 160 ? -0.053 6.099 13.967 1.00 83.50 160 LEU A O 1
ATOM 1345 N N . LYS A 1 161 ? 1.417 4.783 12.894 1.00 82.38 161 LYS A N 1
ATOM 1346 C CA . LYS A 1 161 ? 1.308 3.649 13.825 1.00 82.38 161 LYS A CA 1
ATOM 1347 C C . LYS A 1 161 ? 1.753 4.033 15.241 1.00 82.38 161 LYS A C 1
ATOM 1349 O O . LYS A 1 161 ? 1.059 3.731 16.210 1.00 82.38 161 LYS A O 1
ATOM 1354 N N . LYS A 1 162 ? 2.861 4.771 15.385 1.00 82.44 162 LYS A N 1
ATOM 1355 C CA . LYS A 1 162 ? 3.329 5.267 16.693 1.00 82.44 162 LYS A CA 1
ATOM 1356 C C . LYS A 1 162 ? 2.359 6.266 17.323 1.00 82.44 162 LYS A C 1
ATOM 1358 O O . LYS A 1 162 ? 2.146 6.209 18.529 1.00 82.44 162 LYS A O 1
ATOM 1363 N N . GLU A 1 163 ? 1.775 7.174 16.547 1.00 78.69 163 GLU A N 1
ATOM 1364 C CA . GLU A 1 163 ? 0.745 8.106 17.021 1.00 78.69 163 GLU A CA 1
ATOM 1365 C C . GLU A 1 163 ? -0.510 7.348 17.459 1.00 78.69 163 GLU A C 1
ATOM 1367 O O . GLU A 1 163 ? -1.021 7.599 18.547 1.00 78.69 163 GLU A O 1
ATOM 1372 N N . PHE A 1 164 ? -0.936 6.356 16.676 1.00 74.06 164 PHE A N 1
ATOM 1373 C CA . PHE A 1 164 ? -2.068 5.497 16.998 1.00 74.06 164 PHE A CA 1
ATOM 1374 C C . PHE A 1 164 ? -1.873 4.753 18.331 1.00 74.06 164 PHE A C 1
ATOM 1376 O O . PHE A 1 164 ? -2.735 4.796 19.212 1.00 74.06 164 PHE A O 1
ATOM 1383 N N . VAL A 1 165 ? -0.707 4.131 18.531 1.00 72.38 165 VAL A N 1
ATOM 1384 C CA . VAL A 1 165 ? -0.361 3.477 19.803 1.00 72.38 165 VAL A CA 1
ATOM 1385 C C . VAL A 1 165 ? -0.159 4.510 20.920 1.00 72.38 165 VAL A C 1
ATOM 1387 O O . VAL A 1 165 ? -0.568 4.287 22.055 1.00 72.38 165 VAL A O 1
ATOM 1390 N N . GLY A 1 166 ? 0.425 5.671 20.622 1.00 64.25 166 GLY A N 1
ATOM 1391 C CA . GLY A 1 166 ? 0.691 6.749 21.578 1.00 64.25 166 GLY A CA 1
ATOM 1392 C C . GLY A 1 166 ? -0.566 7.442 22.111 1.00 64.25 166 GLY A C 1
ATOM 1393 O O . GLY A 1 166 ? -0.582 7.846 23.275 1.00 64.25 166 GLY A O 1
ATOM 1394 N N . ILE A 1 167 ? -1.645 7.510 21.321 1.00 54.53 167 ILE A N 1
ATOM 1395 C CA . ILE A 1 167 ? -2.985 7.931 21.774 1.00 54.53 167 ILE A CA 1
ATOM 1396 C C . ILE A 1 167 ? -3.465 7.047 22.943 1.00 54.53 167 ILE A C 1
ATOM 1398 O O . ILE A 1 167 ? -4.178 7.525 23.824 1.00 54.53 167 ILE A O 1
ATOM 1402 N N . ARG A 1 168 ? -2.994 5.795 23.040 1.00 48.28 168 ARG A N 1
ATOM 1403 C CA . ARG A 1 168 ? -3.309 4.889 24.159 1.00 48.28 168 ARG A CA 1
ATOM 1404 C C . ARG A 1 168 ? -2.589 5.231 25.467 1.00 48.28 168 ARG A C 1
ATOM 1406 O O . ARG A 1 168 ? -2.998 4.720 26.505 1.00 48.28 168 ARG A O 1
ATOM 1413 N N . ARG A 1 169 ? -1.528 6.056 25.442 1.00 42.28 169 ARG A N 1
ATOM 1414 C CA . ARG A 1 169 ? -0.612 6.284 26.583 1.00 42.28 169 ARG A CA 1
ATOM 1415 C C . ARG A 1 169 ? -0.752 7.641 27.303 1.00 42.28 169 ARG A C 1
ATOM 1417 O O . ARG A 1 169 ? 0.079 7.925 28.156 1.00 42.28 169 ARG A O 1
ATOM 1424 N N . ARG A 1 170 ? -1.745 8.502 27.025 1.00 32.69 170 ARG A N 1
ATOM 1425 C CA . ARG A 1 170 ? -1.905 9.774 27.781 1.00 32.69 170 ARG A CA 1
ATOM 1426 C C . ARG A 1 170 ? -3.141 9.787 28.685 1.00 32.69 170 ARG A C 1
ATOM 1428 O O . ARG A 1 170 ? -4.258 9.684 28.188 1.00 32.69 170 ARG A O 1
ATOM 1435 N N . PRO A 1 171 ? -2.927 10.071 29.979 1.00 36.59 171 PRO A N 1
ATOM 1436 C CA . PRO A 1 171 ? -3.048 11.450 30.447 1.00 36.59 171 PRO A CA 1
ATOM 1437 C C . PRO A 1 171 ? -1.675 12.006 30.834 1.00 36.59 171 PRO A C 1
ATOM 1439 O O . PRO A 1 171 ? -0.883 11.338 31.489 1.00 36.59 171 PRO A O 1
ATOM 1442 N N . ARG A 1 172 ? -1.382 13.247 30.429 1.00 37.09 172 ARG A N 1
ATOM 1443 C CA . ARG A 1 172 ? -0.316 14.027 31.067 1.00 37.09 172 ARG A CA 1
ATOM 1444 C C . ARG A 1 172 ? -0.838 14.454 32.436 1.00 37.09 172 ARG A C 1
ATOM 1446 O O . ARG A 1 172 ? -1.565 15.439 32.509 1.00 37.09 172 ARG A O 1
ATOM 1453 N N . GLU A 1 173 ? -0.437 13.753 33.482 1.00 37.44 173 GLU A N 1
ATOM 1454 C CA . GLU A 1 173 ? -0.223 14.393 34.777 1.00 37.44 173 GLU A CA 1
ATOM 1455 C C . GLU A 1 173 ? 1.264 14.745 34.882 1.00 37.44 173 GLU A C 1
ATOM 1457 O O . GLU A 1 173 ? 2.133 14.079 34.318 1.00 37.44 173 GLU A O 1
ATOM 1462 N N . GLN A 1 174 ? 1.532 15.917 35.443 1.00 39.06 174 GLN A N 1
ATOM 1463 C CA . GLN A 1 174 ? 2.823 16.589 35.402 1.00 39.06 174 GLN A CA 1
ATOM 1464 C C . GLN A 1 174 ? 3.845 15.891 36.318 1.00 39.06 174 GLN A C 1
ATOM 1466 O O . GLN A 1 174 ? 3.538 15.629 37.472 1.00 39.06 174 GLN A O 1
ATOM 1471 N N . GLY A 1 175 ? 5.077 15.705 35.822 1.00 40.12 175 GLY A N 1
ATOM 1472 C CA . GLY A 1 175 ? 6.292 15.669 36.653 1.00 40.12 175 GLY A CA 1
ATOM 1473 C C . GLY A 1 175 ? 6.977 14.313 36.880 1.00 40.12 175 GLY A C 1
ATOM 1474 O O . GLY A 1 175 ? 6.796 13.723 37.933 1.00 40.12 175 GLY A O 1
ATOM 1475 N N . HIS A 1 176 ? 7.817 13.865 35.934 1.00 29.58 176 HIS A N 1
ATOM 1476 C CA . HIS A 1 176 ? 9.229 13.441 36.123 1.00 29.58 176 HIS A CA 1
ATOM 1477 C C . HIS A 1 176 ? 9.792 12.796 34.829 1.00 29.58 176 HIS A C 1
ATOM 1479 O O . HIS A 1 176 ? 9.009 12.278 34.028 1.00 29.58 176 HIS A O 1
ATOM 1485 N N . PRO A 1 177 ? 11.113 12.880 34.553 1.00 36.72 177 PRO A N 1
ATOM 1486 C CA . PRO A 1 177 ? 11.705 12.448 33.284 1.00 36.72 177 PRO A CA 1
ATOM 1487 C C . PRO A 1 177 ? 12.013 10.936 33.281 1.00 36.72 177 PRO A C 1
ATOM 1489 O O . PRO A 1 177 ? 12.294 10.392 34.347 1.00 36.72 177 PRO A O 1
ATOM 1492 N N . PRO A 1 178 ? 11.994 10.249 32.121 1.00 40.25 178 PRO A N 1
ATOM 1493 C CA . PRO A 1 178 ? 12.333 8.834 32.058 1.00 40.25 178 PRO A CA 1
ATOM 1494 C C . PRO A 1 178 ? 13.819 8.626 31.735 1.00 40.25 178 PRO A C 1
ATOM 1496 O O . PRO A 1 178 ? 14.318 9.139 30.731 1.00 40.25 178 PRO A O 1
ATOM 1499 N N . GLU A 1 179 ? 14.493 7.833 32.567 1.00 36.00 179 GLU A N 1
ATOM 1500 C CA . GLU A 1 179 ? 15.729 7.138 32.208 1.00 36.00 179 GLU A CA 1
ATOM 1501 C C . GLU A 1 179 ? 15.404 5.842 31.442 1.00 36.00 179 GLU A C 1
ATOM 1503 O O . GLU A 1 179 ? 14.505 5.086 31.805 1.00 36.00 179 GLU A O 1
ATOM 1508 N N . GLU A 1 180 ? 16.122 5.686 30.331 1.00 40.12 180 GLU A N 1
ATOM 1509 C CA . GLU A 1 180 ? 16.611 4.473 29.659 1.00 40.12 180 GLU A CA 1
ATOM 1510 C C . GLU A 1 180 ? 15.860 3.133 29.818 1.00 40.12 180 GLU A C 1
ATOM 1512 O O . GLU A 1 180 ? 15.847 2.504 30.872 1.00 40.12 180 GLU A O 1
ATOM 1517 N N . SER A 1 181 ? 15.356 2.605 28.693 1.00 33.91 181 SER A N 1
ATOM 1518 C CA . SER A 1 181 ? 15.665 1.238 28.212 1.00 33.91 181 SER A CA 1
ATOM 1519 C C . SER A 1 181 ? 14.897 0.930 26.915 1.00 33.91 181 SER A C 1
ATOM 1521 O O . SER A 1 181 ? 13.698 0.670 26.916 1.00 33.91 181 SER A O 1
ATOM 1523 N N . GLU A 1 182 ? 15.605 0.956 25.781 1.00 38.66 182 GLU A N 1
ATOM 1524 C CA . GLU A 1 182 ? 15.086 0.643 24.434 1.00 38.66 182 GLU A CA 1
ATOM 1525 C C . GLU A 1 182 ? 14.992 -0.872 24.136 1.00 38.66 182 GLU A C 1
ATOM 1527 O O . GLU A 1 182 ? 14.699 -1.268 23.009 1.00 38.66 182 GLU A O 1
ATOM 1532 N N . GLU A 1 183 ? 15.211 -1.753 25.116 1.00 32.41 183 GLU A N 1
ATOM 1533 C CA . GLU A 1 183 ? 15.418 -3.187 24.847 1.00 32.41 183 GLU A CA 1
ATOM 1534 C C . GLU A 1 183 ? 14.225 -4.093 25.215 1.00 32.41 183 GLU A C 1
ATOM 1536 O O . GLU A 1 183 ? 14.196 -5.274 24.872 1.00 32.41 183 GLU A O 1
ATOM 1541 N N . THR A 1 184 ? 13.167 -3.535 25.810 1.00 32.91 184 THR A N 1
ATOM 1542 C CA . THR A 1 184 ? 11.953 -4.275 26.218 1.00 32.91 184 THR A CA 1
ATOM 1543 C C . THR A 1 184 ? 10.814 -4.225 25.185 1.00 32.91 184 THR A C 1
ATOM 1545 O O . THR A 1 184 ? 9.826 -4.954 25.302 1.00 32.91 184 THR A O 1
ATOM 1548 N N . ASP A 1 185 ? 10.947 -3.412 24.132 1.00 37.97 185 ASP A N 1
ATOM 1549 C CA . ASP A 1 185 ? 9.850 -3.071 23.209 1.00 37.97 185 ASP A CA 1
ATOM 1550 C C . ASP A 1 185 ? 9.465 -4.187 22.216 1.00 37.97 185 ASP A C 1
ATOM 1552 O O . ASP A 1 185 ? 8.427 -4.098 21.558 1.00 37.97 185 ASP A O 1
ATOM 1556 N N . ARG A 1 186 ? 10.247 -5.271 22.109 1.00 33.44 186 ARG A N 1
ATOM 1557 C CA . ARG A 1 186 ? 9.937 -6.390 21.194 1.00 33.44 186 ARG A CA 1
ATOM 1558 C C . ARG A 1 186 ? 9.165 -7.546 21.829 1.00 33.44 186 ARG A C 1
ATOM 1560 O O . ARG A 1 186 ? 8.593 -8.341 21.093 1.00 33.44 186 ARG A O 1
ATOM 1567 N N . GLN A 1 187 ? 9.110 -7.641 23.159 1.00 29.48 187 GLN A N 1
ATOM 1568 C CA . GLN A 1 187 ? 8.457 -8.765 23.853 1.00 29.48 187 GLN A CA 1
ATOM 1569 C C . GLN A 1 187 ? 7.147 -8.393 24.569 1.00 29.48 187 GLN A C 1
ATOM 1571 O O . GLN A 1 187 ? 6.449 -9.278 25.053 1.00 29.48 187 GLN A O 1
ATOM 1576 N N . GLN A 1 188 ? 6.742 -7.118 24.572 1.00 34.41 188 GLN A N 1
ATOM 1577 C CA . GLN A 1 188 ? 5.481 -6.668 25.190 1.00 34.41 188 GLN A CA 1
ATOM 1578 C C . GLN A 1 188 ? 4.300 -6.504 24.218 1.00 34.41 188 GLN A C 1
ATOM 1580 O O . GLN A 1 188 ? 3.254 -5.985 24.602 1.00 34.41 188 GLN A O 1
ATOM 1585 N N . LEU A 1 189 ? 4.409 -6.973 22.973 1.00 34.78 189 LEU A N 1
ATOM 1586 C CA . LEU A 1 189 ? 3.304 -6.894 22.006 1.00 34.78 189 LEU A CA 1
ATOM 1587 C C . LEU A 1 189 ? 2.186 -7.927 22.234 1.00 34.78 189 LEU A C 1
ATOM 1589 O O . LEU A 1 189 ? 1.257 -7.981 21.440 1.00 34.78 189 LEU A O 1
ATOM 1593 N N . ASN A 1 190 ? 2.232 -8.709 23.319 1.00 33.34 190 ASN A N 1
ATOM 1594 C CA . ASN A 1 190 ? 1.272 -9.787 23.571 1.00 33.34 190 ASN A CA 1
ATOM 1595 C C . ASN A 1 190 ? 0.502 -9.664 24.896 1.00 33.34 190 ASN A C 1
ATOM 1597 O O . ASN A 1 190 ? 0.170 -10.666 25.525 1.00 33.34 190 ASN A O 1
ATOM 1601 N N . VAL A 1 191 ? 0.211 -8.438 25.341 1.00 33.91 191 VAL A N 1
ATOM 1602 C CA . VAL A 1 191 ? -0.663 -8.229 26.502 1.00 33.91 191 VAL A CA 1
ATOM 1603 C C . VAL A 1 191 ? -1.944 -7.534 26.062 1.00 33.91 191 VAL A C 1
ATOM 1605 O O . VAL A 1 191 ? -1.923 -6.422 25.535 1.00 33.91 191 VAL A O 1
ATOM 1608 N N . ASN A 1 192 ? -3.057 -8.229 26.307 1.00 44.31 192 ASN A N 1
ATOM 1609 C CA . ASN A 1 192 ? -4.423 -7.723 26.409 1.00 44.31 192 ASN A CA 1
ATOM 1610 C C . ASN A 1 192 ? -4.465 -6.313 27.000 1.00 44.31 192 ASN A C 1
ATOM 1612 O O . ASN A 1 192 ? -4.451 -6.150 28.217 1.00 44.31 192 ASN A O 1
ATOM 1616 N N . ILE A 1 193 ? -4.522 -5.279 26.165 1.00 43.81 193 ILE A N 1
ATOM 1617 C CA . ILE A 1 193 ? -4.678 -3.917 26.667 1.00 43.81 193 ILE A CA 1
ATOM 1618 C C . ILE A 1 193 ? -5.695 -3.195 25.783 1.00 43.81 193 ILE A C 1
ATOM 1620 O O . ILE A 1 193 ? -5.375 -2.548 24.782 1.00 43.81 193 ILE A O 1
ATOM 1624 N N . ILE A 1 194 ? -6.964 -3.294 26.204 1.00 48.31 194 ILE A N 1
ATOM 1625 C CA . ILE A 1 194 ? -7.907 -2.169 26.113 1.00 48.31 194 ILE A CA 1
ATOM 1626 C C . ILE A 1 194 ? -7.112 -0.931 26.547 1.00 48.31 194 ILE A C 1
ATOM 1628 O O . ILE A 1 194 ? -6.456 -1.021 27.585 1.00 48.31 194 ILE A O 1
ATOM 1632 N N . PRO A 1 195 ? -7.107 0.189 25.796 1.00 49.19 195 PRO A N 1
ATOM 1633 C CA . PRO A 1 195 ? -6.314 1.358 26.165 1.00 49.19 195 PRO A CA 1
ATOM 1634 C C . PRO A 1 195 ? -6.484 1.638 27.662 1.00 49.19 195 PRO A C 1
ATOM 1636 O O . PRO A 1 195 ? -7.615 1.781 28.122 1.00 49.19 195 PRO A O 1
ATOM 1639 N N . TYR A 1 196 ? -5.392 1.662 28.433 1.00 39.75 196 TYR A N 1
ATOM 1640 C CA . TYR A 1 196 ? -5.429 1.848 29.895 1.00 39.75 196 TYR A CA 1
ATOM 1641 C C . TYR A 1 196 ? -6.250 3.095 30.285 1.00 39.75 196 TYR A C 1
ATOM 1643 O O . TYR A 1 196 ? -6.922 3.134 31.311 1.00 39.75 196 TYR A O 1
ATOM 1651 N N . THR A 1 197 ? -6.273 4.094 29.400 1.00 42.03 197 THR A N 1
ATOM 1652 C CA . THR A 1 197 ? -7.090 5.309 29.488 1.00 42.03 197 THR A CA 1
ATOM 1653 C C . THR A 1 197 ? -8.597 5.052 29.382 1.00 42.03 197 THR A C 1
ATOM 1655 O O . THR A 1 197 ? -9.376 5.723 30.055 1.00 42.03 197 THR A O 1
ATOM 1658 N N . MET A 1 198 ? -9.026 4.075 28.580 1.00 45.19 198 MET A N 1
ATOM 1659 C CA . MET A 1 198 ? -10.413 3.608 28.514 1.00 45.19 198 MET A CA 1
ATOM 1660 C C . MET A 1 198 ? -10.762 2.721 29.709 1.00 45.19 198 MET A C 1
ATOM 1662 O O . MET A 1 198 ? -11.820 2.921 30.299 1.00 45.19 198 MET A O 1
ATOM 1666 N N . TYR A 1 199 ? -9.865 1.817 30.120 1.00 44.56 199 TYR A N 1
ATOM 1667 C CA . TYR A 1 199 ? -10.068 0.974 31.304 1.00 44.56 199 TYR A CA 1
ATOM 1668 C C . TYR A 1 199 ? -10.332 1.821 32.557 1.00 44.56 199 TYR A C 1
ATOM 1670 O O . TYR A 1 199 ? -11.315 1.594 33.258 1.00 44.56 199 TYR A O 1
ATOM 1678 N N . ILE A 1 200 ? -9.529 2.865 32.793 1.00 43.31 200 ILE A N 1
ATOM 1679 C CA . ILE A 1 200 ? -9.713 3.774 33.934 1.00 43.31 200 ILE A CA 1
ATOM 1680 C C . ILE A 1 200 ? -11.025 4.564 33.806 1.00 43.31 200 ILE A C 1
ATOM 1682 O O . ILE A 1 200 ? -11.784 4.648 34.768 1.00 43.31 200 ILE A O 1
ATOM 1686 N N . ARG A 1 201 ? -11.340 5.103 32.620 1.00 43.16 201 ARG A N 1
ATOM 1687 C CA . ARG A 1 201 ? -12.524 5.959 32.432 1.00 43.16 201 ARG A CA 1
ATOM 1688 C C . ARG A 1 201 ? -13.845 5.202 32.621 1.00 43.16 201 ARG A C 1
ATOM 1690 O O . ARG A 1 201 ? -14.748 5.739 33.251 1.00 43.16 201 ARG A O 1
ATOM 1697 N N . TYR A 1 202 ? -13.939 3.957 32.149 1.00 48.62 202 TYR A N 1
ATOM 1698 C CA . TYR A 1 202 ? -15.153 3.142 32.295 1.00 48.62 202 TYR A CA 1
ATOM 1699 C C . TYR A 1 202 ? -15.238 2.407 33.640 1.00 48.62 202 TYR A C 1
ATOM 1701 O O . TYR A 1 202 ? -16.332 2.251 34.180 1.00 48.62 202 TYR A O 1
ATOM 1709 N N . SER A 1 203 ? -14.102 2.037 34.246 1.00 46.09 203 SER A N 1
ATOM 1710 C CA . SER A 1 203 ? -14.090 1.496 35.616 1.00 46.09 203 SER A CA 1
ATOM 1711 C C . SER A 1 203 ? -14.584 2.526 36.640 1.00 46.09 203 SER A C 1
ATOM 1713 O O . SER A 1 203 ? -15.263 2.163 37.603 1.00 46.09 203 SER A O 1
ATOM 1715 N N . TYR A 1 204 ? -14.310 3.817 36.412 1.00 46.94 204 TYR A N 1
ATOM 1716 C CA . TYR A 1 204 ? -14.860 4.913 37.216 1.00 46.94 204 TYR A CA 1
ATOM 1717 C C . TYR A 1 204 ? -16.385 5.037 37.079 1.00 46.94 204 TYR A C 1
ATOM 1719 O O . TYR A 1 204 ? -17.066 5.165 38.094 1.00 46.94 204 TYR A O 1
ATOM 1727 N N . GLU A 1 205 ? -16.937 4.939 35.865 1.00 44.19 205 GLU A N 1
ATOM 1728 C CA . GLU A 1 205 ? -18.391 5.008 35.629 1.00 44.19 205 GLU A CA 1
ATOM 1729 C C . GLU A 1 205 ? -19.147 3.854 36.323 1.00 44.19 205 GLU A C 1
ATOM 1731 O O . GLU A 1 205 ? -20.210 4.074 36.907 1.00 44.19 205 GLU A O 1
ATOM 1736 N N . ILE A 1 206 ? -18.567 2.648 36.379 1.00 48.59 206 ILE A N 1
ATOM 1737 C CA . ILE A 1 206 ? -19.154 1.486 37.076 1.00 48.59 206 ILE A CA 1
ATOM 1738 C C . ILE A 1 206 ? -19.002 1.586 38.601 1.00 48.59 206 ILE A C 1
ATOM 1740 O O . ILE A 1 206 ? -19.940 1.271 39.341 1.00 48.59 206 ILE A O 1
ATOM 1744 N N . SER A 1 207 ? -17.855 2.064 39.091 1.00 43.22 207 SER A N 1
ATOM 1745 C CA . SER A 1 207 ? -17.626 2.275 40.530 1.00 43.22 207 SER A CA 1
ATOM 1746 C C . SER A 1 207 ? -18.592 3.320 41.097 1.00 43.22 207 SER A C 1
ATOM 1748 O O . SER A 1 207 ? -19.163 3.129 42.171 1.00 43.22 207 SER A O 1
ATOM 1750 N N . HIS A 1 208 ? -18.878 4.377 40.331 1.00 44.56 208 HIS A N 1
ATOM 1751 C CA . HIS A 1 208 ? -19.882 5.380 40.689 1.00 44.56 208 HIS A CA 1
ATOM 1752 C C . HIS A 1 208 ? -21.319 4.827 40.670 1.00 44.56 208 HIS A C 1
ATOM 1754 O O . HIS A 1 208 ? -22.171 5.273 41.444 1.00 44.56 208 HIS A O 1
ATOM 1760 N N . PHE A 1 209 ? -21.593 3.831 39.822 1.00 42.53 209 PHE A N 1
ATOM 1761 C CA . PHE A 1 209 ? -22.886 3.150 39.750 1.00 42.53 209 PHE A CA 1
ATOM 1762 C C . PHE A 1 209 ? -23.112 2.174 40.920 1.00 42.53 209 PHE A C 1
ATOM 1764 O O . PHE A 1 209 ? -24.237 2.049 41.403 1.00 42.53 209 PHE A O 1
ATOM 1771 N N . ARG A 1 210 ? -22.053 1.520 41.425 1.00 43.19 210 ARG A N 1
ATOM 1772 C CA . ARG A 1 210 ? -22.111 0.724 42.669 1.00 43.19 210 ARG A CA 1
ATOM 1773 C C . ARG A 1 210 ? -22.305 1.613 43.902 1.00 43.19 210 ARG A C 1
ATOM 1775 O O . ARG A 1 210 ? -23.157 1.309 44.734 1.00 43.19 210 ARG A O 1
ATOM 1782 N N . SER A 1 211 ? -21.600 2.743 43.985 1.00 39.38 211 SER A N 1
ATOM 1783 C CA . SER A 1 211 ? -21.729 3.675 45.118 1.00 39.38 211 SER A CA 1
ATOM 1784 C C . SER A 1 211 ? -23.080 4.397 45.180 1.00 39.38 211 SER A C 1
ATOM 1786 O O . SER A 1 211 ? -23.543 4.721 46.268 1.00 39.38 211 SER A O 1
ATOM 1788 N N . SER A 1 212 ? -23.763 4.616 44.050 1.00 36.34 212 SER A N 1
ATOM 1789 C CA . SER A 1 212 ? -25.082 5.275 44.042 1.00 36.34 212 SER A CA 1
ATOM 1790 C C . SER A 1 212 ? -26.250 4.363 44.444 1.00 36.34 212 SER A C 1
ATOM 1792 O O . SER A 1 212 ? -27.330 4.866 44.753 1.00 36.34 212 SER A O 1
ATOM 1794 N N . LYS A 1 213 ? -26.048 3.036 44.475 1.00 41.94 213 LYS A N 1
ATOM 1795 C CA . LYS A 1 213 ? -27.072 2.047 44.865 1.00 41.94 213 LYS A CA 1
ATOM 1796 C C . LYS A 1 213 ? -26.854 1.399 46.232 1.00 41.94 213 LYS A C 1
ATOM 1798 O O . LYS A 1 213 ? -27.772 0.756 46.720 1.00 41.94 213 LYS A O 1
ATOM 1803 N N . LEU A 1 214 ? -25.691 1.588 46.856 1.00 36.12 214 LEU A N 1
ATOM 1804 C CA . LEU A 1 214 ? -25.464 1.229 48.265 1.00 36.12 214 LEU A CA 1
ATOM 1805 C C . LEU A 1 214 ? -25.914 2.334 49.244 1.00 36.12 214 LEU A C 1
ATOM 1807 O O . LEU A 1 214 ? -25.928 2.110 50.448 1.00 36.12 214 LEU A O 1
ATOM 1811 N N . CYS A 1 215 ? -26.326 3.498 48.729 1.00 33.69 215 CYS A N 1
ATOM 1812 C CA . CYS A 1 215 ? -26.969 4.578 49.481 1.00 33.69 215 CYS A CA 1
ATOM 1813 C C . CYS A 1 215 ? -28.448 4.732 49.080 1.00 33.69 215 CYS A C 1
ATOM 1815 O O . CYS A 1 215 ? -28.843 5.807 48.632 1.00 33.69 215 CYS A O 1
ATOM 1817 N N . LYS A 1 216 ? -29.255 3.672 49.191 1.00 33.16 216 LYS A N 1
ATOM 1818 C CA . LYS A 1 216 ? -30.720 3.746 49.333 1.00 33.16 216 LYS A 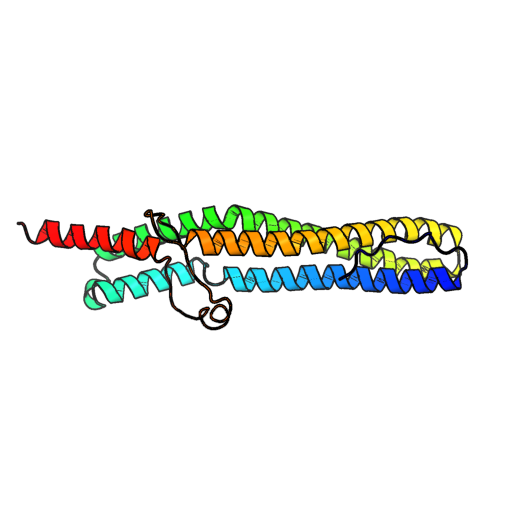CA 1
ATOM 1819 C C . LYS A 1 216 ? -31.228 2.556 50.128 1.00 33.16 216 LYS A C 1
ATOM 1821 O O . LYS A 1 216 ? -30.763 1.437 49.830 1.00 33.16 216 LYS A O 1
#

Organism: Nasonia vitripennis (NCBI:txid7425)

Sequence (216 aa):
MGQQQVGRMPQNSEALYEEWRRVLHWSAEVLARTDDNILEEDSFLTDYDCEKIAAKVDDWLVQVVGEADADQPKFQELANQVKYKMRKDYDAAYKELRRFTKSVDDLADMQKCIHEKILDLEKIRPSDGSKFRRKFGRLRLRVFKNLRTTEKMLFRDRRLKKEFVGIRRRPREQGHPPEESEETDRQQLNVNIIPYTMYIRYSYEISHFRSSKLCK

Radius of gyration: 26.61 Å; chains: 1; bounding box: 56×32×84 Å

pLDDT: mean 73.81, std 20.76, range [29.48, 96.56]

Secondary structure (DSSP, 8-state):
------PPPP-SHHHHHHHHHHHHHHHHHHHHHHHHHHHHHHHHHHTTSHHHHHHHHHHHHHHHH-HHHHTSHHHHHHHHHHHHHHHHHHHHHHHHHHHHHHHHHHHHHHHHHHHHHHHHHHHHTTT-HHHHHHHHHHHHHHHHHHHHHHHHHHHHHHHHHHHHHHHTT-------PPP--TTSTTT-TTS--S-HHHHHHHHHHHHHHHHHHS--